Protein AF-A0A1M7R881-F1 (afdb_monomer_lite)

Sequence (349 aa):
MPSWSYLAAMADINTIDNPVWGLSTLGYGVLVEGLASIRQCLGIILTTSKGTDPLRPDFGCDIYEYIDIPEVTGVPNMKRAIVEAIAIWETRVKVKNVSHYMKSEYNPVFEITYSLVDEELIDRLILDLKVGVTSSTDDQEIILQAYYPPNPKGYPYQIAFIKSGAQVAPLPRPNGYASVQELFSWAQTNWGFYGRWNMLADRFVMYMKAAGVKPPTTLAISVLPITTFYAILPDLGPGEAYSVSFKVNGEDAAPVAPDDLVTPGALLAWVQDNWGAHASWGIEWIDGIGEPVFSDEFSEEFDTDATGVQYRLVGVSNVDGFEGELIIGKVIGPVFTDEMSGELTVKRQ

pLDDT: mean 76.04, std 17.16, range [27.41, 95.19]

Foldseek 3Di:
DDDPPPDPPADDPVPAPAPAKDDDPVDHRDIDHDPRSLLVQLLCQALDDACPPVVGNRGHFPLVVLLPPPCVPSVVVSVVRSQVSCVVRPVQKDWDDWDWDADPPRWIKIKTWIDGPVDPDIFIWIATPVPTIDGPQWPDWDKAKAWDDDDPPQFAKAKFWAWQNHTDPPHDDPRHHSDPVRVQVVCCVTVVVQADWDDDPTIIIGTGTPPPTDPPTHMYMDGQLKDKDKEWDDDDDVQKAKAKWKDKPNHTAPDGDDRPHRDPVSVQVVCCVRVVVFWDKDKDWDDDDDDPPDDPDPDDDPPPPPDPGIMMIMTMGRDHPIDMDMYMDMDRHDDPPPVPDPDDDDDDD

Radius of gyration: 33.64 Å; chains: 1; bounding box: 92×54×83 Å

Secondary structure (DSSP, 8-state):
------------GGG---SSEEE-SSSTT-EEEHHHHHHHHHHHHHHSPTT-STT-TT-S--GGGGTTS-HHHHHHHHHHHHHHHHHHH-TTEEEEEEEEEEETTTEEEEEEEEEESSS--EEEEEEETTTEEEETTSS-EEEEEEEPPP-TT-PPEEEEEEETTEEPSSPPPTT-BSSHHHHHHHHHHHHGGGSEEEE-SSEEEEEEE-TT--S--EEEEEE---EEEEEEPPPPPTTEEEEEEEEETTEEPSSPPPTT--SHHHHHHHHHHHHTTT-EEEEEEE---------S---S---------EEEEEEEE--TT--EEEEEEEEE------TTT--------

Structure (mmCIF, N/CA/C/O backbone):
data_AF-A0A1M7R881-F1
#
_entry.id   AF-A0A1M7R881-F1
#
loop_
_atom_site.group_PDB
_atom_site.id
_atom_site.type_symbol
_atom_site.label_atom_id
_atom_site.label_alt_id
_atom_site.label_comp_id
_atom_site.label_asym_id
_atom_site.label_entity_id
_atom_site.label_seq_id
_atom_site.pdbx_PDB_ins_code
_atom_site.Cartn_x
_atom_site.Cartn_y
_atom_site.Cartn_z
_atom_site.occupancy
_atom_site.B_iso_or_equiv
_atom_site.auth_seq_id
_atom_site.auth_comp_id
_atom_site.auth_asym_id
_atom_site.auth_atom_id
_atom_site.pdbx_PDB_model_num
ATOM 1 N N . MET A 1 1 ? 4.669 -29.333 -9.360 1.00 30.42 1 MET A N 1
ATOM 2 C CA . MET A 1 1 ? 4.497 -29.179 -7.898 1.00 30.42 1 MET A CA 1
ATOM 3 C C . MET A 1 1 ? 4.718 -27.707 -7.584 1.00 30.42 1 MET A C 1
ATOM 5 O O . MET A 1 1 ? 5.711 -27.189 -8.077 1.00 30.42 1 MET A O 1
ATOM 9 N N . PRO A 1 2 ? 3.811 -27.001 -6.893 1.00 30.59 2 PRO A N 1
ATOM 10 C CA . PRO A 1 2 ? 4.028 -25.590 -6.593 1.00 30.59 2 PRO A CA 1
ATOM 11 C C . PRO A 1 2 ? 5.114 -25.459 -5.517 1.00 30.59 2 PRO A C 1
ATOM 13 O O . PRO A 1 2 ? 5.044 -26.129 -4.487 1.00 30.59 2 PRO A O 1
ATOM 16 N N . SER A 1 3 ? 6.128 -24.636 -5.786 1.00 28.20 3 SER A N 1
ATOM 17 C CA . SER A 1 3 ? 7.254 -24.361 -4.893 1.00 28.20 3 SER A CA 1
ATOM 18 C C . SER A 1 3 ? 6.797 -23.608 -3.640 1.00 28.20 3 SER A C 1
ATOM 20 O O . SER A 1 3 ? 6.075 -22.616 -3.720 1.00 28.20 3 SER A O 1
ATOM 22 N N . TRP A 1 4 ? 7.244 -24.055 -2.467 1.00 35.53 4 TRP A N 1
ATOM 23 C CA . TRP A 1 4 ? 6.930 -23.476 -1.152 1.00 35.53 4 TRP A CA 1
ATOM 24 C C . TRP A 1 4 ? 7.663 -22.157 -0.831 1.00 35.53 4 TRP A C 1
ATOM 26 O O . TRP A 1 4 ? 7.962 -21.874 0.323 1.00 35.53 4 TRP A O 1
ATOM 36 N N . SER A 1 5 ? 7.948 -21.309 -1.817 1.00 37.38 5 SER A N 1
ATOM 37 C CA . SER A 1 5 ? 8.705 -20.061 -1.612 1.00 37.38 5 SER A CA 1
ATOM 38 C C . SER A 1 5 ? 7.881 -18.884 -1.056 1.00 37.38 5 SER A C 1
ATOM 40 O O . SER A 1 5 ? 8.417 -17.796 -0.886 1.00 37.38 5 SER A O 1
ATOM 42 N N . TYR A 1 6 ? 6.606 -19.090 -0.709 1.00 36.09 6 TYR A N 1
ATOM 43 C CA . TYR A 1 6 ? 5.773 -18.111 0.002 1.00 36.09 6 TYR A CA 1
ATOM 44 C C . TYR A 1 6 ? 5.713 -18.420 1.503 1.00 36.09 6 TYR A C 1
ATOM 46 O O . TYR A 1 6 ? 4.652 -18.718 2.048 1.00 36.09 6 TYR A O 1
ATOM 54 N N . LEU A 1 7 ? 6.848 -18.345 2.194 1.00 36.31 7 LEU A N 1
ATOM 55 C CA . LEU A 1 7 ? 6.802 -18.078 3.627 1.00 36.31 7 LEU A CA 1
ATOM 56 C C . LEU A 1 7 ? 6.831 -16.563 3.776 1.00 36.31 7 LEU A C 1
ATOM 58 O O . LEU A 1 7 ? 7.858 -15.929 3.544 1.00 36.31 7 LEU A O 1
ATOM 62 N N . ALA A 1 8 ? 5.680 -15.982 4.126 1.00 43.38 8 ALA A N 1
ATOM 63 C CA . ALA A 1 8 ? 5.659 -14.682 4.781 1.00 43.38 8 ALA A CA 1
ATOM 64 C C . ALA A 1 8 ? 6.756 -14.711 5.851 1.00 43.38 8 ALA A C 1
ATOM 66 O O . ALA A 1 8 ? 6.789 -15.662 6.636 1.00 43.38 8 ALA A O 1
ATOM 67 N N . ALA A 1 9 ? 7.693 -13.760 5.803 1.00 46.00 9 ALA A N 1
ATOM 68 C CA . ALA A 1 9 ? 8.802 -13.697 6.743 1.00 46.00 9 ALA A CA 1
ATOM 69 C C . ALA A 1 9 ? 8.239 -13.862 8.160 1.00 46.00 9 ALA A C 1
ATOM 71 O O . ALA A 1 9 ? 7.460 -13.027 8.619 1.00 46.00 9 ALA A O 1
ATOM 72 N N . MET A 1 10 ? 8.541 -14.997 8.797 1.00 55.09 10 MET A N 1
ATOM 73 C CA . MET A 1 10 ? 8.109 -15.234 10.165 1.00 55.09 10 MET A CA 1
ATOM 74 C C . MET A 1 10 ? 8.781 -14.187 11.044 1.00 55.09 10 MET A C 1
ATOM 76 O O . MET A 1 10 ? 9.975 -13.937 10.900 1.00 55.09 10 MET A O 1
ATOM 80 N N . ALA A 1 11 ? 7.999 -13.601 11.941 1.00 60.72 11 ALA A N 1
ATOM 81 C CA . ALA A 1 11 ? 8.443 -12.765 13.040 1.00 60.72 11 ALA A CA 1
ATOM 82 C C . ALA A 1 11 ? 9.768 -13.257 13.651 1.00 60.72 11 ALA A C 1
ATOM 84 O O . ALA A 1 11 ? 9.792 -14.307 14.295 1.00 60.72 11 ALA A O 1
ATOM 85 N N . ASP A 1 12 ? 10.849 -12.497 13.460 1.00 66.69 12 ASP A N 1
ATOM 86 C CA . ASP A 1 12 ? 12.162 -12.770 14.053 1.00 66.69 12 ASP A CA 1
ATOM 87 C C . ASP A 1 12 ? 12.473 -11.720 15.124 1.00 66.69 12 ASP A C 1
ATOM 89 O O . ASP A 1 12 ? 12.169 -10.537 14.963 1.00 66.69 12 ASP A O 1
ATOM 93 N N . ILE A 1 13 ? 13.119 -12.127 16.214 1.00 71.62 13 ILE A N 1
ATOM 94 C CA . ILE A 1 13 ? 13.478 -11.227 17.315 1.00 71.62 13 ILE A CA 1
ATOM 95 C C . ILE A 1 13 ? 14.425 -10.105 16.873 1.00 71.62 13 ILE A C 1
ATOM 97 O O . ILE A 1 13 ? 14.407 -9.025 17.453 1.00 71.62 13 ILE A O 1
ATOM 101 N N . ASN A 1 14 ? 15.202 -10.334 15.811 1.00 75.62 14 ASN A N 1
ATOM 102 C CA . ASN A 1 14 ? 16.086 -9.327 15.220 1.00 75.62 14 ASN A CA 1
ATOM 103 C C . ASN A 1 14 ? 15.336 -8.252 14.412 1.00 75.62 14 ASN A C 1
ATOM 105 O O . ASN A 1 14 ? 15.954 -7.279 13.994 1.00 75.62 14 ASN A O 1
ATOM 109 N N . THR A 1 15 ? 14.035 -8.443 14.167 1.00 66.69 15 THR A N 1
ATOM 110 C CA . THR A 1 15 ? 13.177 -7.537 13.379 1.00 66.69 15 THR A CA 1
ATOM 111 C C . THR A 1 15 ? 12.232 -6.696 14.237 1.00 66.69 15 THR A C 1
ATOM 113 O O . THR A 1 15 ? 11.422 -5.960 13.686 1.00 66.69 15 THR A O 1
ATOM 116 N N . ILE A 1 16 ? 12.320 -6.813 15.569 1.00 74.12 16 ILE A N 1
ATOM 117 C CA . ILE A 1 16 ? 11.470 -6.073 16.506 1.00 74.12 16 ILE A CA 1
ATOM 118 C C . ILE A 1 16 ? 12.087 -4.705 16.794 1.00 74.12 16 ILE A C 1
ATOM 120 O O . ILE A 1 16 ? 13.100 -4.616 17.491 1.00 74.12 16 ILE A O 1
ATOM 124 N N . ASP A 1 17 ? 11.438 -3.642 16.320 1.00 72.12 17 ASP A N 1
ATOM 125 C CA . ASP A 1 17 ? 11.954 -2.270 16.428 1.00 72.12 17 ASP A CA 1
ATOM 126 C C . ASP A 1 17 ? 11.343 -1.484 17.605 1.00 72.12 17 ASP A C 1
ATOM 128 O O . ASP A 1 17 ? 11.857 -0.431 17.998 1.00 72.12 17 ASP A O 1
ATOM 132 N N . ASN A 1 18 ? 10.249 -1.976 18.201 1.00 68.12 18 ASN A N 1
ATOM 133 C CA . ASN A 1 18 ? 9.521 -1.290 19.272 1.00 68.12 18 ASN A CA 1
ATOM 134 C C . ASN A 1 18 ? 9.454 -2.127 20.564 1.00 68.12 18 ASN A C 1
ATOM 136 O O . ASN A 1 18 ? 9.102 -3.302 20.496 1.00 68.12 18 ASN A O 1
ATOM 140 N N . PRO A 1 19 ? 9.689 -1.551 21.764 1.00 73.12 19 PRO A N 1
ATOM 141 C CA . PRO A 1 19 ? 9.536 -2.274 23.034 1.00 73.12 19 PRO A CA 1
ATOM 142 C C . PRO A 1 19 ? 8.095 -2.730 23.313 1.00 73.12 19 PRO A C 1
ATOM 144 O O . PRO A 1 19 ? 7.879 -3.664 24.085 1.00 73.12 19 PRO A O 1
ATOM 147 N N . VAL A 1 20 ? 7.103 -2.082 22.698 1.00 74.25 20 VAL A N 1
ATOM 148 C CA . VAL A 1 20 ? 5.695 -2.470 22.755 1.00 74.25 20 VAL A CA 1
ATOM 149 C C . VAL A 1 20 ? 5.375 -3.299 21.518 1.00 74.25 20 VAL A C 1
ATOM 151 O O . VAL A 1 20 ? 5.152 -2.757 20.441 1.00 74.25 20 VAL A O 1
ATOM 154 N N . TRP A 1 21 ? 5.322 -4.617 21.668 1.00 81.06 21 TRP A N 1
ATOM 155 C CA . TRP A 1 21 ? 5.033 -5.541 20.571 1.00 81.06 21 TRP A CA 1
ATOM 156 C C . TRP A 1 21 ? 4.171 -6.717 21.041 1.00 81.06 21 TRP A C 1
ATOM 158 O O . TRP A 1 21 ? 3.997 -6.944 22.240 1.00 81.06 21 TRP A O 1
ATOM 168 N N . GLY A 1 22 ? 3.566 -7.429 20.094 1.00 78.25 22 GLY A N 1
ATOM 169 C CA . GLY A 1 22 ? 2.757 -8.618 20.349 1.00 78.25 22 GLY A CA 1
ATOM 170 C C . GLY A 1 22 ? 2.516 -9.436 19.082 1.00 78.25 22 GLY A C 1
ATOM 171 O O . GLY A 1 22 ? 2.776 -8.981 17.969 1.00 78.25 22 GLY A O 1
ATOM 172 N N . LEU A 1 23 ? 2.014 -10.659 19.249 1.00 82.12 23 LEU A N 1
ATOM 173 C CA . LEU A 1 23 ? 1.619 -11.513 18.126 1.00 82.12 23 LEU A CA 1
ATOM 174 C C . LEU A 1 23 ? 0.342 -10.980 17.485 1.00 82.12 23 LEU A C 1
ATOM 176 O O . LEU A 1 23 ? -0.601 -10.653 18.199 1.00 82.12 23 LEU A O 1
ATOM 180 N N . SER A 1 24 ? 0.293 -10.931 16.157 1.00 78.56 24 SER A N 1
ATOM 181 C CA . SER A 1 24 ? -0.890 -10.486 15.427 1.00 78.56 24 SER A CA 1
ATOM 182 C C . SER A 1 24 ? -2.042 -11.479 15.526 1.00 78.56 24 SER A C 1
ATOM 184 O O . SER A 1 24 ? -1.845 -12.688 15.411 1.00 78.56 24 SER A O 1
ATOM 186 N N . THR A 1 25 ? -3.268 -10.970 15.636 1.00 72.56 25 THR A N 1
ATOM 187 C CA . THR A 1 25 ? -4.489 -11.773 15.455 1.00 72.56 25 THR A CA 1
ATOM 188 C C . THR A 1 25 ? -4.843 -12.013 13.984 1.00 72.56 25 THR A C 1
ATOM 190 O O . THR A 1 25 ? -5.715 -12.832 13.702 1.00 72.56 25 THR A O 1
ATOM 193 N N . LEU A 1 26 ? -4.181 -11.331 13.038 1.00 68.62 26 LEU A N 1
ATOM 194 C CA . LEU A 1 26 ? -4.469 -11.434 11.601 1.00 68.62 26 LEU A CA 1
ATOM 195 C C . LEU A 1 26 ? -3.849 -12.671 10.938 1.00 68.62 26 LEU A C 1
ATOM 197 O O . LEU A 1 26 ? -4.307 -13.086 9.875 1.00 68.62 26 LEU A O 1
ATOM 201 N N . GLY A 1 27 ? -2.807 -13.258 11.531 1.00 59.97 27 GLY A N 1
ATOM 202 C CA . GLY A 1 27 ? -2.128 -14.408 10.947 1.00 59.97 27 GLY A CA 1
ATOM 203 C C . GLY A 1 27 ? -0.969 -14.931 11.786 1.00 59.97 27 GLY A C 1
ATOM 204 O O . GLY A 1 27 ? -0.370 -14.215 12.587 1.00 59.97 27 GLY A O 1
ATOM 205 N N . TYR A 1 28 ? -0.649 -16.207 11.583 1.00 63.47 28 TYR A N 1
ATOM 206 C CA . TYR A 1 28 ? 0.457 -16.877 12.260 1.00 63.47 28 TYR A CA 1
ATOM 207 C C . TYR A 1 28 ? 1.805 -16.285 11.837 1.00 63.47 28 TYR A C 1
ATOM 209 O O . TYR A 1 28 ? 2.051 -16.076 10.652 1.00 63.47 28 TYR A O 1
ATOM 217 N N . GLY A 1 29 ? 2.686 -16.046 12.811 1.00 66.94 29 GLY A N 1
ATOM 218 C CA . GLY A 1 29 ? 4.040 -15.546 12.560 1.00 66.94 29 GLY A CA 1
ATOM 219 C C . GLY A 1 29 ? 4.117 -14.067 12.176 1.00 66.94 29 GLY A C 1
ATOM 220 O O . GLY A 1 29 ? 5.177 -13.629 11.750 1.00 66.94 29 GLY A O 1
ATOM 221 N N . VAL A 1 30 ? 3.033 -13.299 12.326 1.00 67.19 30 VAL A N 1
ATOM 222 C CA . VAL A 1 30 ? 3.018 -11.848 12.090 1.00 67.19 30 VAL A CA 1
ATOM 223 C C . VAL A 1 30 ? 3.110 -11.115 13.429 1.00 67.19 30 VAL A C 1
ATOM 225 O O . VAL A 1 30 ? 2.420 -11.478 14.384 1.00 67.19 30 VAL A O 1
ATOM 228 N N . LEU A 1 31 ? 3.942 -10.076 13.502 1.00 73.88 31 LEU A N 1
ATOM 229 C CA . LEU A 1 31 ? 4.049 -9.193 14.666 1.00 73.88 31 LEU A CA 1
ATOM 230 C C . LEU A 1 31 ? 3.223 -7.927 14.481 1.00 73.88 31 LEU A C 1
ATOM 232 O O . LEU A 1 31 ? 2.999 -7.452 13.367 1.00 73.88 31 LEU A O 1
ATOM 236 N N . VAL A 1 32 ? 2.786 -7.374 15.604 1.00 72.75 32 VAL A N 1
ATOM 237 C CA . VAL A 1 32 ? 2.176 -6.052 15.682 1.00 72.75 32 VAL A CA 1
ATOM 238 C C . VAL A 1 32 ? 2.944 -5.245 16.715 1.00 72.75 32 VAL A C 1
ATOM 240 O O . VAL A 1 32 ? 3.206 -5.724 17.817 1.00 72.75 32 VAL A O 1
ATOM 243 N N . GLU A 1 33 ? 3.276 -4.007 16.368 1.00 73.81 33 GLU A N 1
ATOM 244 C CA . GLU A 1 33 ? 4.143 -3.147 17.168 1.00 73.81 33 GLU A CA 1
ATOM 245 C C . GLU A 1 33 ? 3.494 -1.801 17.509 1.00 73.81 33 GLU A C 1
ATOM 247 O O . GLU A 1 33 ? 2.536 -1.348 16.870 1.00 73.81 33 GLU A O 1
ATOM 252 N N . GLY A 1 34 ? 4.016 -1.169 18.558 1.00 79.31 34 GLY A N 1
ATOM 253 C CA . GLY A 1 34 ? 3.627 0.142 19.056 1.00 79.31 34 GLY A CA 1
ATOM 254 C C . GLY A 1 34 ? 2.127 0.266 19.315 1.00 79.31 34 GLY A C 1
ATOM 255 O O . GLY A 1 34 ? 1.493 -0.576 19.957 1.00 79.31 34 GLY A O 1
ATOM 256 N N . LEU A 1 35 ? 1.543 1.337 18.774 1.00 76.44 35 LEU A N 1
ATOM 257 C CA . LEU A 1 35 ? 0.127 1.669 18.926 1.00 76.44 35 LEU A CA 1
ATOM 258 C C . LEU A 1 35 ? -0.806 0.580 18.380 1.00 76.44 35 LEU A C 1
ATOM 260 O O . LEU A 1 35 ? -1.881 0.355 18.932 1.00 76.44 35 LEU A O 1
ATOM 264 N N . ALA A 1 36 ? -0.405 -0.121 17.317 1.00 75.75 36 ALA A N 1
ATOM 265 C CA . ALA A 1 36 ? -1.216 -1.190 16.748 1.00 75.75 36 ALA A CA 1
ATOM 266 C C . ALA A 1 36 ? -1.322 -2.391 17.706 1.00 75.75 36 ALA A C 1
ATOM 268 O O . ALA A 1 36 ? -2.386 -3.004 17.793 1.00 75.75 36 ALA A O 1
ATOM 269 N N . SER A 1 37 ? -0.267 -2.675 18.482 1.00 79.25 37 SER A N 1
ATOM 270 C CA . SER A 1 37 ? -0.276 -3.742 19.493 1.00 79.25 37 SER A CA 1
ATOM 271 C C . SER A 1 37 ? -1.244 -3.400 20.626 1.00 79.25 37 SER A C 1
ATOM 273 O O . SER A 1 37 ? -2.092 -4.210 20.995 1.00 79.25 37 SER A O 1
ATOM 275 N N . ILE A 1 38 ? -1.216 -2.146 21.093 1.00 85.31 38 ILE A N 1
ATOM 276 C CA . ILE A 1 38 ? -2.154 -1.636 22.106 1.00 85.31 38 ILE A CA 1
ATOM 277 C C . ILE A 1 38 ? -3.601 -1.714 21.606 1.00 85.31 38 ILE A C 1
ATOM 279 O O . ILE A 1 38 ? -4.473 -2.200 22.323 1.00 85.31 38 ILE A O 1
ATOM 283 N N . ARG A 1 39 ? -3.872 -1.291 20.364 1.00 84.88 39 ARG A N 1
ATOM 284 C CA . ARG A 1 39 ? -5.209 -1.414 19.755 1.00 84.88 39 ARG A CA 1
ATOM 285 C C . ARG A 1 39 ? -5.685 -2.860 19.727 1.00 84.88 39 ARG A C 1
ATOM 287 O O . ARG A 1 39 ? -6.846 -3.118 20.031 1.00 84.88 39 ARG A O 1
ATOM 294 N N . GLN A 1 40 ? -4.799 -3.793 19.387 1.00 86.75 40 GLN A N 1
ATOM 295 C CA . GLN A 1 40 ? -5.133 -5.210 19.389 1.00 86.75 40 GLN A CA 1
ATOM 296 C C . GLN A 1 40 ? -5.458 -5.706 20.804 1.00 86.75 40 GLN A C 1
ATOM 298 O O . GLN A 1 40 ? -6.462 -6.392 20.986 1.00 86.75 40 GLN A O 1
ATOM 303 N N . CYS A 1 41 ? -4.671 -5.319 21.813 1.00 90.12 41 CYS A N 1
ATOM 304 C CA . CYS A 1 41 ? -4.954 -5.631 23.216 1.00 90.12 41 CYS A CA 1
ATOM 305 C C . CYS A 1 41 ? -6.321 -5.086 23.658 1.00 90.12 41 CYS A C 1
ATOM 307 O O . CYS A 1 41 ? -7.130 -5.843 24.194 1.00 90.12 41 CYS A O 1
ATOM 309 N N . LEU A 1 42 ? -6.619 -3.813 23.373 1.00 91.19 42 LEU A N 1
ATOM 310 C CA . LEU A 1 42 ? -7.924 -3.203 23.657 1.00 91.19 42 LEU A CA 1
ATOM 311 C C . LEU A 1 42 ? -9.061 -3.944 22.943 1.00 91.19 42 LEU A C 1
ATOM 313 O O . LEU A 1 42 ? -10.101 -4.205 23.546 1.00 91.19 42 LEU A O 1
ATOM 317 N N . GLY A 1 43 ? -8.845 -4.330 21.684 1.00 90.31 43 GLY A N 1
ATOM 318 C CA . GLY A 1 43 ? -9.768 -5.158 20.914 1.00 90.31 43 GLY A CA 1
ATOM 319 C C . GLY A 1 43 ? -10.100 -6.467 21.620 1.00 90.31 43 GLY A C 1
ATOM 320 O O . GLY A 1 43 ? -11.273 -6.780 21.816 1.00 90.31 43 GLY A O 1
ATOM 321 N N . ILE A 1 44 ? -9.077 -7.197 22.064 1.00 91.25 44 ILE A N 1
ATOM 322 C CA . ILE A 1 44 ? -9.237 -8.464 22.786 1.00 91.25 44 ILE A CA 1
ATOM 323 C C . ILE A 1 44 ? -9.996 -8.246 24.102 1.00 91.25 44 ILE A C 1
ATOM 325 O O . ILE A 1 44 ? -10.955 -8.966 24.370 1.00 91.25 44 ILE A O 1
ATOM 329 N N . ILE A 1 45 ? -9.625 -7.242 24.901 1.00 93.50 45 ILE A N 1
ATOM 330 C CA . ILE A 1 45 ? -10.271 -6.958 26.195 1.00 93.50 45 ILE A CA 1
ATOM 331 C C . ILE A 1 45 ? -11.765 -6.661 26.016 1.00 93.50 45 ILE A C 1
ATOM 333 O O . ILE A 1 45 ? -12.593 -7.211 26.738 1.00 93.50 45 ILE A O 1
ATOM 337 N N . LEU A 1 46 ? -12.114 -5.797 25.059 1.00 92.56 46 LEU A N 1
ATOM 338 C CA . LEU A 1 46 ? -13.492 -5.338 24.863 1.00 92.56 46 LEU A CA 1
ATOM 339 C C . LEU A 1 46 ? -14.390 -6.380 24.187 1.00 92.56 46 LEU A C 1
ATOM 341 O O . LEU A 1 46 ? -15.604 -6.334 24.363 1.00 92.56 46 LEU A O 1
ATOM 345 N N . THR A 1 47 ? -13.814 -7.304 23.415 1.00 90.62 47 THR A N 1
ATOM 346 C CA . THR A 1 47 ? -14.571 -8.373 22.738 1.00 90.62 47 THR A CA 1
ATOM 347 C C . THR A 1 47 ? -14.668 -9.657 23.559 1.00 90.62 47 THR A C 1
ATOM 349 O O . THR A 1 47 ? -15.569 -10.458 23.318 1.00 90.62 47 THR A O 1
ATOM 352 N N . THR A 1 48 ? -13.800 -9.841 24.557 1.00 91.50 48 THR A N 1
ATOM 353 C CA . THR A 1 48 ? -13.841 -10.997 25.460 1.00 91.50 48 THR A CA 1
ATOM 354 C C . THR A 1 48 ? -14.849 -10.755 26.579 1.00 91.50 48 THR A C 1
ATOM 356 O O . THR A 1 48 ? -14.748 -9.772 27.310 1.00 91.50 48 THR A O 1
ATOM 359 N N . SER A 1 49 ? -15.814 -11.661 26.738 1.00 91.25 49 SER A N 1
ATOM 360 C CA . SER A 1 49 ? -16.747 -11.623 27.874 1.00 91.25 49 SER A CA 1
ATOM 361 C C . SER A 1 49 ? -16.081 -12.197 29.123 1.00 91.25 49 SER A C 1
ATOM 363 O O . SER A 1 49 ? -15.380 -13.212 29.027 1.00 91.25 49 SER A O 1
ATOM 365 N N . LYS A 1 50 ? -16.317 -11.601 30.298 1.00 91.44 50 LYS A N 1
ATOM 366 C CA . LYS A 1 50 ? -15.801 -12.174 31.549 1.00 91.44 50 LYS A CA 1
ATOM 367 C C . LYS A 1 50 ? -16.368 -13.574 31.778 1.00 91.44 50 LYS A C 1
ATOM 369 O O . LYS A 1 50 ? -17.478 -13.901 31.364 1.00 91.44 50 LYS A O 1
ATOM 374 N N . GLY A 1 51 ? -15.554 -14.430 32.380 1.00 89.38 51 GLY A N 1
ATOM 375 C CA . GLY A 1 51 ? -15.844 -15.843 32.614 1.00 89.38 51 GLY A CA 1
ATOM 376 C C . GLY A 1 51 ? -15.561 -16.772 31.430 1.00 89.38 51 GLY A C 1
ATOM 377 O O . GLY A 1 51 ? -15.601 -17.986 31.613 1.00 89.38 51 GLY A O 1
ATOM 378 N N . THR A 1 52 ? -15.250 -16.249 30.236 1.00 90.56 52 THR A N 1
ATOM 379 C CA . THR A 1 52 ? -14.958 -17.094 29.061 1.00 90.56 52 THR A CA 1
ATOM 380 C C . THR A 1 52 ? -13.534 -17.639 29.017 1.00 90.56 52 THR A C 1
ATOM 382 O O . THR A 1 52 ? -13.322 -18.687 28.413 1.00 90.56 52 THR A O 1
ATOM 385 N N . ASP A 1 53 ? -12.571 -16.976 29.665 1.00 91.25 53 ASP A N 1
ATOM 386 C CA . ASP A 1 53 ? -11.207 -17.484 29.836 1.00 91.25 53 ASP A CA 1
ATOM 387 C C . ASP A 1 53 ? -11.150 -18.338 31.118 1.00 91.25 53 ASP A C 1
ATOM 389 O O . ASP A 1 53 ? -11.195 -17.782 32.220 1.00 91.25 53 ASP A O 1
ATOM 393 N N . PRO A 1 54 ? -11.033 -19.681 31.022 1.00 91.38 54 PRO A N 1
ATOM 394 C CA . PRO A 1 54 ? -11.067 -20.558 32.193 1.00 91.38 54 PRO A CA 1
ATOM 395 C C . PRO A 1 54 ? -9.919 -20.311 33.175 1.00 91.38 54 PRO A C 1
ATOM 397 O O . PRO A 1 54 ? -10.044 -20.618 34.359 1.00 91.38 54 PRO A O 1
ATOM 400 N N . LEU A 1 55 ? -8.789 -19.789 32.687 1.00 94.44 55 LEU A N 1
ATOM 401 C CA . LEU A 1 55 ? -7.609 -19.520 33.507 1.00 94.44 55 LEU A CA 1
ATOM 402 C C . LEU A 1 55 ? -7.639 -18.111 34.108 1.00 94.44 55 LEU A C 1
ATOM 404 O O . LEU A 1 55 ? -6.924 -17.846 35.075 1.00 94.44 55 LEU A O 1
ATOM 408 N N . ARG A 1 56 ? -8.451 -17.208 33.547 1.00 92.06 56 ARG A N 1
ATOM 409 C CA . ARG A 1 56 ? -8.608 -15.819 33.996 1.00 92.06 56 ARG A CA 1
ATOM 410 C C . ARG A 1 56 ? -10.086 -15.414 33.933 1.00 92.06 56 ARG A C 1
ATOM 412 O O . ARG A 1 56 ? -10.466 -14.641 33.057 1.00 92.06 56 ARG A O 1
ATOM 419 N N . PRO A 1 57 ? -10.929 -15.889 34.864 1.00 92.25 57 PRO A N 1
ATOM 420 C CA . PRO A 1 57 ? -12.369 -15.636 34.809 1.00 92.25 57 PRO A CA 1
ATOM 421 C C . PRO A 1 57 ? -12.731 -14.145 34.894 1.00 92.25 57 PRO A C 1
ATOM 423 O O . PRO A 1 57 ? -13.725 -13.732 34.310 1.00 92.25 57 PRO A O 1
ATOM 426 N N . ASP A 1 58 ? -11.918 -13.313 35.547 1.00 92.12 58 ASP A N 1
ATOM 427 C CA . ASP A 1 58 ? -12.173 -11.868 35.644 1.00 92.12 58 ASP A CA 1
ATOM 428 C C . ASP A 1 58 ? -11.772 -11.082 34.377 1.00 92.12 58 ASP A C 1
ATOM 430 O O . ASP A 1 58 ? -12.028 -9.876 34.280 1.00 92.12 58 ASP A O 1
ATOM 434 N N . PHE A 1 59 ? -11.107 -11.731 33.411 1.00 93.31 59 PHE A N 1
ATOM 435 C CA . PHE A 1 59 ? -10.605 -11.085 32.199 1.00 93.31 59 PHE A CA 1
ATOM 436 C C . PHE A 1 59 ? -11.720 -10.790 31.197 1.00 93.31 59 PHE A C 1
ATOM 438 O O . PHE A 1 59 ? -12.494 -11.675 30.843 1.00 93.31 59 PHE A O 1
ATOM 445 N N . GLY A 1 60 ? -11.748 -9.552 30.694 1.00 91.88 60 GLY A N 1
ATOM 446 C CA . GLY A 1 60 ? -12.681 -9.110 29.660 1.00 91.88 60 GLY A CA 1
ATOM 447 C C . GLY A 1 60 ? -13.551 -7.923 30.072 1.00 91.88 60 GLY A C 1
ATOM 448 O O . GLY A 1 60 ? -13.250 -7.195 31.026 1.00 91.88 60 GLY A O 1
ATOM 449 N N . CYS A 1 61 ? -14.642 -7.734 29.333 1.00 93.44 61 CYS A N 1
ATOM 450 C CA . CYS A 1 61 ? -15.605 -6.654 29.506 1.00 93.44 61 CYS A CA 1
ATOM 451 C C . CYS A 1 61 ? -17.037 -7.200 29.622 1.00 93.44 61 CYS A C 1
ATOM 453 O O . CYS A 1 61 ? -17.467 -8.020 28.814 1.00 93.44 61 CYS A O 1
ATOM 455 N N . ASP A 1 62 ? -17.804 -6.681 30.584 1.00 91.12 62 ASP A N 1
ATOM 456 C CA . ASP A 1 62 ? -19.199 -7.091 30.846 1.00 91.12 62 ASP A CA 1
ATOM 457 C C . ASP A 1 62 ? -20.214 -6.294 30.022 1.00 91.12 62 ASP A C 1
ATOM 459 O O . ASP A 1 62 ? -21.383 -6.181 30.380 1.00 91.12 62 ASP A O 1
ATOM 463 N N . ILE A 1 63 ? -19.780 -5.686 28.916 1.00 91.19 63 ILE A N 1
ATOM 464 C CA . ILE A 1 63 ? -20.640 -4.823 28.099 1.00 91.19 63 ILE A CA 1
ATOM 465 C C . ILE A 1 63 ? -21.907 -5.546 27.615 1.00 91.19 63 ILE A C 1
ATOM 467 O O . ILE A 1 63 ? -22.976 -4.938 27.542 1.00 91.19 63 ILE A O 1
ATOM 471 N N . TYR A 1 64 ? -21.798 -6.850 27.350 1.00 87.50 64 TYR A N 1
ATOM 472 C CA . TYR A 1 64 ? -22.886 -7.688 26.854 1.00 87.50 64 TYR A CA 1
ATOM 473 C C . TYR A 1 64 ? -24.021 -7.886 27.867 1.00 87.50 64 TYR A C 1
ATOM 475 O O . TYR A 1 64 ? -25.157 -8.093 27.450 1.00 87.50 64 TYR A O 1
ATOM 483 N N . GLU A 1 65 ? -23.770 -7.753 29.175 1.00 90.19 65 GLU A N 1
ATOM 484 C CA . GLU A 1 65 ? -24.814 -7.898 30.205 1.00 90.19 65 GLU A CA 1
ATOM 485 C C . GLU A 1 65 ? -25.888 -6.804 30.121 1.00 90.19 65 GLU A C 1
ATOM 487 O O . GLU A 1 65 ? -26.999 -6.967 30.627 1.00 90.19 65 GLU A O 1
ATOM 492 N N . TYR A 1 66 ? -25.569 -5.680 29.473 1.00 90.69 66 TYR A N 1
ATOM 493 C CA . TYR A 1 66 ? -26.428 -4.501 29.431 1.00 90.69 66 TYR A CA 1
ATOM 494 C C . TYR A 1 66 ? -27.200 -4.348 28.112 1.00 90.69 66 TYR A C 1
ATOM 496 O O . TYR A 1 66 ? -27.923 -3.364 27.965 1.00 90.69 66 TYR A O 1
ATOM 504 N N . ILE A 1 67 ? -27.063 -5.275 27.152 1.00 87.12 67 ILE A N 1
ATOM 505 C CA . ILE A 1 67 ? -27.631 -5.129 25.796 1.00 87.12 67 ILE A CA 1
ATOM 506 C C . ILE A 1 67 ? -29.165 -5.116 25.771 1.00 87.12 67 ILE A C 1
ATOM 508 O O . ILE A 1 67 ? -29.755 -4.345 25.019 1.00 87.12 67 ILE A O 1
ATOM 512 N N . ASP A 1 68 ? -29.796 -5.896 26.649 1.00 87.25 68 ASP A N 1
ATOM 513 C CA . ASP A 1 68 ? -31.258 -6.008 26.757 1.00 87.25 68 ASP A CA 1
ATOM 514 C C . ASP A 1 68 ? -31.862 -5.015 27.768 1.00 87.25 68 ASP A C 1
ATOM 516 O O . ASP A 1 68 ? -33.050 -5.067 28.097 1.00 87.25 68 ASP A O 1
ATOM 520 N N . ILE A 1 69 ? -31.046 -4.096 28.290 1.00 90.12 69 ILE A N 1
ATOM 521 C CA . ILE A 1 69 ? -31.469 -3.079 29.252 1.00 90.12 69 ILE A CA 1
ATOM 522 C C . ILE A 1 69 ? -31.899 -1.812 28.492 1.00 90.12 69 ILE A C 1
ATOM 524 O O . ILE A 1 69 ? -31.260 -1.449 27.502 1.00 90.12 69 ILE A O 1
ATOM 528 N N . PRO A 1 70 ? -32.951 -1.091 28.939 1.00 89.00 70 PRO A N 1
ATOM 529 C CA . PRO A 1 70 ? -33.387 0.145 28.289 1.00 89.00 70 PRO A CA 1
ATOM 530 C C . PRO A 1 70 ? -32.241 1.140 28.096 1.00 89.00 70 PRO A C 1
ATOM 532 O O . PRO A 1 70 ? -31.474 1.375 29.023 1.00 89.00 70 PRO A O 1
ATOM 535 N N . GLU A 1 71 ? -32.161 1.785 26.930 1.00 86.06 71 GLU A N 1
ATOM 536 C CA . GLU A 1 71 ? -31.034 2.646 26.521 1.00 86.06 71 GLU A CA 1
ATOM 537 C C . GLU A 1 71 ? -30.612 3.668 27.594 1.00 86.06 71 GLU A C 1
ATOM 539 O O . GLU A 1 71 ? -29.424 3.834 27.872 1.00 86.06 71 GLU A O 1
ATOM 544 N N . VAL A 1 72 ? -31.595 4.285 28.261 1.00 88.50 72 VAL A N 1
ATOM 545 C CA . VAL A 1 72 ? -31.403 5.299 29.313 1.00 88.50 72 VAL A CA 1
ATOM 546 C C . VAL A 1 72 ? -30.545 4.785 30.476 1.00 88.50 72 VAL A C 1
ATOM 548 O O . VAL A 1 72 ? -29.793 5.556 31.070 1.00 88.50 72 VAL A O 1
ATOM 551 N N . THR A 1 73 ? -30.640 3.497 30.806 1.00 91.81 73 THR A N 1
ATOM 552 C CA . THR A 1 73 ? -29.888 2.862 31.898 1.00 91.81 73 THR A CA 1
ATOM 553 C C . THR A 1 73 ? -28.789 1.929 31.389 1.00 91.81 73 THR A C 1
ATOM 555 O O . THR A 1 73 ? -27.736 1.837 32.018 1.00 91.81 73 THR A O 1
ATOM 558 N N . GLY A 1 74 ? -28.987 1.271 30.247 1.00 91.69 74 GLY A N 1
ATOM 559 C CA . GLY A 1 74 ? -28.038 0.344 29.636 1.00 91.69 74 GLY A CA 1
ATOM 560 C C . GLY A 1 74 ? -26.776 1.047 29.144 1.00 91.69 74 GLY A C 1
ATOM 561 O O . GLY A 1 74 ? -25.676 0.688 29.559 1.00 91.69 74 GLY A O 1
ATOM 562 N N . VAL A 1 75 ? -26.913 2.109 28.342 1.00 92.00 75 VAL A N 1
ATOM 563 C CA . VAL A 1 75 ? -25.763 2.802 27.731 1.00 92.00 75 VAL A CA 1
ATOM 564 C C . VAL A 1 75 ? -24.788 3.374 28.772 1.00 92.00 75 VAL A C 1
ATOM 566 O O . VAL A 1 75 ? -23.582 3.160 28.622 1.00 92.00 75 VAL A O 1
ATOM 569 N N . PRO A 1 76 ? -25.225 4.078 29.838 1.00 93.81 76 PRO A N 1
ATOM 570 C CA . PRO A 1 76 ? -24.300 4.549 30.870 1.00 93.81 76 PRO A CA 1
ATOM 571 C C . PRO A 1 76 ? -23.531 3.411 31.552 1.00 93.81 76 PRO A C 1
ATOM 573 O O . PRO A 1 76 ? -22.332 3.545 31.803 1.00 93.81 76 PRO A O 1
ATOM 576 N N . ASN A 1 77 ? -24.191 2.276 31.800 1.00 94.44 77 ASN A N 1
ATOM 577 C CA . ASN A 1 77 ? -23.553 1.103 32.394 1.00 94.44 77 ASN A CA 1
ATOM 578 C C . ASN A 1 77 ? -22.568 0.422 31.437 1.00 94.44 77 ASN A C 1
ATOM 580 O O . ASN A 1 77 ? -21.485 0.035 31.870 1.00 94.44 77 ASN A O 1
ATOM 584 N N . MET A 1 78 ? -22.879 0.358 30.140 1.00 94.31 78 MET A N 1
ATOM 585 C CA . MET A 1 78 ? -21.936 -0.108 29.117 1.00 94.31 78 MET A CA 1
ATOM 586 C C . MET A 1 78 ? -20.677 0.759 29.087 1.00 94.31 78 MET A C 1
ATOM 588 O O . MET A 1 78 ? -19.565 0.238 29.112 1.00 94.31 78 MET A O 1
ATOM 592 N N . LYS A 1 79 ? -20.826 2.091 29.103 1.00 94.50 79 LYS A N 1
ATOM 593 C CA . LYS A 1 79 ? -19.674 3.007 29.151 1.00 94.50 79 LYS A CA 1
ATOM 594 C C . LYS A 1 79 ? -18.827 2.792 30.399 1.00 94.50 79 LYS A C 1
ATOM 596 O O . LYS A 1 79 ? -17.603 2.784 30.300 1.00 94.50 79 LYS A O 1
ATOM 601 N N . ARG A 1 80 ? -19.465 2.589 31.555 1.00 94.62 80 ARG A N 1
ATOM 602 C CA . ARG A 1 80 ? -18.772 2.243 32.801 1.00 94.62 80 ARG A CA 1
ATOM 603 C C . ARG A 1 80 ? -17.977 0.943 32.644 1.00 94.62 80 ARG A C 1
ATOM 605 O O . ARG A 1 80 ? -16.788 0.943 32.942 1.00 94.62 80 ARG A O 1
ATOM 612 N N . ALA A 1 81 ? -18.594 -0.112 32.111 1.00 94.25 81 ALA A N 1
ATOM 613 C CA . ALA A 1 81 ? -17.941 -1.403 31.889 1.00 94.25 81 ALA A CA 1
ATOM 614 C C . ALA A 1 81 ? -16.734 -1.303 30.937 1.00 94.25 81 ALA A C 1
ATOM 616 O O . ALA A 1 81 ? -15.695 -1.905 31.205 1.00 94.25 81 ALA A O 1
ATOM 617 N N . ILE A 1 82 ? -16.836 -0.507 29.866 1.00 94.25 82 ILE A N 1
ATOM 618 C CA . ILE A 1 82 ? -15.721 -0.228 28.943 1.00 94.25 82 ILE A CA 1
ATOM 619 C C . ILE A 1 82 ? -14.563 0.445 29.689 1.00 94.25 82 ILE A C 1
ATOM 621 O O . ILE A 1 82 ? -13.420 -0.001 29.597 1.00 94.25 82 ILE A O 1
ATOM 625 N N . VAL A 1 83 ? -14.849 1.525 30.424 1.00 95.19 83 VAL A N 1
ATOM 626 C CA . VAL A 1 83 ? -13.819 2.302 31.130 1.00 95.19 83 VAL A CA 1
ATOM 627 C C . VAL A 1 83 ? -13.138 1.458 32.206 1.00 95.19 83 VAL A C 1
ATOM 629 O O . VAL A 1 83 ? -11.913 1.481 32.304 1.00 95.19 83 VAL A O 1
ATOM 632 N N . GLU A 1 84 ? -13.908 0.691 32.979 1.00 94.31 84 GLU A N 1
ATOM 633 C CA . GLU A 1 84 ? -13.379 -0.208 34.010 1.00 94.31 84 GLU A CA 1
ATOM 634 C C . GLU A 1 84 ? -12.512 -1.317 33.409 1.00 94.31 84 GLU A C 1
ATOM 636 O O . GLU A 1 84 ? -11.397 -1.535 33.880 1.00 94.31 84 GLU A O 1
ATOM 641 N N . ALA A 1 85 ? -12.974 -1.981 32.344 1.00 94.56 85 ALA A N 1
ATOM 642 C CA . ALA A 1 85 ? -12.217 -3.053 31.700 1.00 94.56 85 ALA A CA 1
ATOM 643 C C . ALA A 1 85 ? -10.868 -2.553 31.161 1.00 94.56 85 ALA A C 1
ATOM 645 O O . ALA A 1 85 ? -9.840 -3.190 31.396 1.00 94.56 85 ALA A O 1
ATOM 646 N N . ILE A 1 86 ? -10.851 -1.390 30.498 1.00 94.44 86 ILE A N 1
ATOM 647 C CA . ILE A 1 86 ? -9.612 -0.787 29.988 1.00 94.44 86 ILE A CA 1
ATOM 648 C C . ILE A 1 86 ? -8.686 -0.395 31.145 1.00 94.44 86 ILE A C 1
ATOM 650 O O . ILE A 1 86 ? -7.498 -0.699 31.098 1.00 94.44 86 ILE A O 1
ATOM 654 N N . ALA A 1 87 ? -9.215 0.230 32.200 1.00 93.75 87 ALA A N 1
ATOM 655 C CA . ALA A 1 87 ? -8.409 0.668 33.339 1.00 93.75 87 ALA A CA 1
ATOM 656 C C . ALA A 1 87 ? -7.765 -0.494 34.117 1.00 93.75 87 ALA A C 1
ATOM 658 O O . ALA A 1 87 ? -6.670 -0.329 34.654 1.00 93.75 87 ALA A O 1
ATOM 659 N N . ILE A 1 88 ? -8.432 -1.651 34.186 1.00 93.69 88 ILE A N 1
ATOM 660 C CA . ILE A 1 88 ? -7.922 -2.845 34.876 1.00 93.69 88 ILE A CA 1
ATOM 661 C C . ILE A 1 88 ? -6.873 -3.566 34.022 1.00 93.69 88 ILE A C 1
ATOM 663 O O . ILE A 1 88 ? -5.818 -3.937 34.536 1.00 93.69 88 ILE A O 1
ATOM 667 N N . TRP A 1 89 ? -7.165 -3.785 32.737 1.00 94.56 89 TRP A N 1
ATOM 668 C CA . TRP A 1 89 ? -6.399 -4.714 31.900 1.00 94.56 89 TRP A CA 1
ATOM 669 C C . TRP A 1 89 ? -5.358 -4.053 30.991 1.00 94.56 89 TRP A C 1
ATOM 671 O O . TRP A 1 89 ? -4.433 -4.735 30.555 1.00 94.56 89 TRP A O 1
ATOM 681 N N . GLU A 1 90 ? -5.464 -2.750 30.717 1.00 93.12 90 GLU A N 1
ATOM 682 C CA . GLU A 1 90 ? -4.530 -2.017 29.855 1.00 93.12 90 GLU A CA 1
ATOM 683 C C . GLU A 1 90 ? -4.030 -0.739 30.547 1.00 93.12 90 GLU A C 1
ATOM 685 O O . GLU A 1 90 ? -4.459 0.381 30.268 1.00 93.12 90 GLU A O 1
ATOM 690 N N . THR A 1 91 ? -3.084 -0.911 31.474 1.00 91.06 91 THR A N 1
ATOM 691 C CA . THR A 1 91 ? -2.539 0.176 32.309 1.00 91.06 91 THR A CA 1
ATOM 692 C C . THR A 1 91 ? -1.713 1.203 31.534 1.00 91.06 91 THR A C 1
ATOM 694 O O . THR A 1 91 ? -1.469 2.297 32.048 1.00 91.06 91 THR A O 1
ATOM 697 N N . ARG A 1 92 ? -1.298 0.891 30.297 1.00 89.12 92 ARG A N 1
ATOM 698 C CA . ARG A 1 92 ? -0.539 1.804 29.422 1.00 89.12 92 ARG A CA 1
ATOM 699 C C . ARG A 1 92 ? -1.420 2.893 28.805 1.00 89.12 92 ARG A C 1
ATOM 701 O O . ARG A 1 92 ? -0.897 3.841 28.217 1.00 89.12 92 ARG A O 1
ATOM 708 N N . VAL A 1 93 ? -2.743 2.776 28.932 1.00 90.44 93 VAL A N 1
ATOM 709 C CA . VAL A 1 93 ? -3.728 3.648 28.288 1.00 90.44 93 VAL A CA 1
ATOM 710 C C . VAL A 1 93 ? -4.584 4.380 29.325 1.00 90.44 93 VAL A C 1
ATOM 712 O O . VAL A 1 93 ? -4.994 3.826 30.341 1.00 90.44 93 VAL A O 1
ATOM 715 N N . LYS A 1 94 ? -4.906 5.648 29.050 1.00 90.88 94 LYS A N 1
ATOM 716 C CA . LYS A 1 94 ? -5.872 6.458 29.804 1.00 90.88 94 LYS A CA 1
ATOM 717 C C . LYS A 1 94 ? -7.028 6.874 28.904 1.00 90.88 94 LYS A C 1
ATOM 719 O O . LYS A 1 94 ? -6.845 7.634 27.954 1.00 90.88 94 LYS A O 1
ATOM 724 N N . VAL A 1 95 ? -8.237 6.424 29.236 1.00 92.56 95 VAL A N 1
ATOM 725 C CA . VAL A 1 95 ? -9.460 6.824 28.525 1.00 92.56 95 VAL A CA 1
ATOM 726 C C . VAL A 1 95 ? -9.738 8.311 28.767 1.00 92.56 95 VAL A C 1
ATOM 728 O O . VAL A 1 95 ? -9.749 8.775 29.906 1.00 92.56 95 VAL A O 1
ATOM 731 N N . LYS A 1 96 ? -9.953 9.068 27.687 1.00 90.88 96 LYS A N 1
ATOM 732 C CA . LYS A 1 96 ? -10.259 10.508 27.715 1.00 90.88 96 LYS A CA 1
ATOM 733 C C . LYS A 1 96 ? -11.743 10.780 27.527 1.00 90.88 96 LYS A C 1
ATOM 735 O O . LYS A 1 96 ? -12.298 11.625 28.219 1.00 90.88 96 LYS A O 1
ATOM 740 N N . ASN A 1 97 ? -12.374 10.087 26.582 1.00 90.56 97 ASN A N 1
ATOM 741 C CA . ASN A 1 97 ? -13.786 10.270 26.274 1.00 90.56 97 ASN A CA 1
ATOM 742 C C . ASN A 1 97 ? -14.397 8.979 25.721 1.00 90.56 97 ASN A C 1
ATOM 744 O O . ASN A 1 97 ? -13.740 8.268 24.963 1.00 90.56 97 ASN A O 1
ATOM 748 N N . VAL A 1 98 ? -15.663 8.724 26.060 1.00 93.12 98 VAL A N 1
ATOM 749 C CA . VAL A 1 98 ? -16.470 7.639 25.486 1.00 93.12 98 VAL A CA 1
ATOM 750 C C . VAL A 1 98 ? -17.787 8.221 24.964 1.00 93.12 98 VAL A C 1
ATOM 752 O O . VAL A 1 98 ? -18.768 8.395 25.706 1.00 93.12 98 VAL A O 1
ATOM 755 N N . SER A 1 99 ? -17.814 8.550 23.672 1.00 91.81 99 SER A N 1
ATOM 756 C CA . SER A 1 99 ? -19.043 8.907 22.957 1.00 91.81 99 SER A CA 1
ATOM 757 C C . SER A 1 99 ? -19.770 7.653 22.476 1.00 91.81 99 SER A C 1
ATOM 759 O O . SER A 1 99 ? -19.230 6.550 22.482 1.00 91.81 99 SER A O 1
ATOM 761 N N . HIS A 1 100 ? -21.044 7.814 22.130 1.00 91.44 100 HIS A N 1
ATOM 762 C CA . HIS A 1 100 ? -21.829 6.753 21.513 1.00 91.44 100 HIS A CA 1
ATOM 763 C C . HIS A 1 100 ? -22.801 7.355 20.507 1.00 91.44 100 HIS A C 1
ATOM 765 O O . HIS A 1 100 ? -23.214 8.508 20.675 1.00 91.44 100 HIS A O 1
ATOM 771 N N . TYR A 1 101 ? -23.170 6.568 19.508 1.00 88.88 101 TYR A N 1
ATOM 772 C CA . TYR A 1 101 ? -24.281 6.849 18.610 1.00 88.88 101 TYR A CA 1
ATOM 773 C C . TYR A 1 101 ? -24.969 5.539 18.227 1.00 88.88 101 TYR A C 1
ATOM 775 O O . TYR A 1 101 ? -24.388 4.459 18.337 1.00 88.88 101 TYR A O 1
ATOM 783 N N . MET A 1 102 ? -26.217 5.637 17.778 1.00 83.88 102 MET A N 1
ATOM 784 C CA . MET A 1 102 ? -27.002 4.481 17.352 1.00 83.88 102 MET A CA 1
ATOM 785 C C . MET A 1 102 ? -26.922 4.341 15.832 1.00 83.88 102 MET A C 1
ATOM 787 O O . MET A 1 102 ? -27.235 5.282 15.098 1.00 83.88 102 MET A O 1
ATOM 791 N N . LYS A 1 103 ? -26.504 3.168 15.351 1.00 83.06 103 LYS A N 1
ATOM 792 C CA . LYS A 1 103 ? -26.559 2.814 13.924 1.00 83.06 103 LYS A CA 1
ATOM 793 C C . LYS A 1 103 ? -27.970 2.328 13.563 1.00 83.06 103 LYS A C 1
ATOM 795 O O . LYS A 1 103 ? -28.771 2.004 14.444 1.00 83.06 103 LYS A O 1
ATOM 800 N N . SER A 1 104 ? -28.285 2.254 12.267 1.00 71.06 104 SER A N 1
ATOM 801 C CA . SER A 1 104 ? -29.503 1.582 11.796 1.00 71.06 104 SER A CA 1
ATOM 802 C C . SER A 1 104 ? -29.585 0.176 12.409 1.00 71.06 104 SER A C 1
ATOM 804 O O . SER A 1 104 ? -28.569 -0.513 12.446 1.00 71.06 104 SER A O 1
ATOM 806 N N . GLU A 1 105 ? -30.771 -0.228 12.884 1.00 73.88 105 GLU A N 1
ATOM 807 C CA . GLU A 1 105 ? -31.032 -1.466 13.657 1.00 73.88 105 GLU A CA 1
ATOM 808 C C . GLU A 1 105 ? -30.725 -1.416 15.169 1.00 73.88 105 GLU A C 1
ATOM 810 O O . GLU A 1 105 ? -30.471 -2.458 15.767 1.00 73.88 105 GLU A O 1
ATOM 815 N N . TYR A 1 106 ? -30.764 -0.237 15.803 1.00 78.50 106 TYR A N 1
ATOM 816 C CA . TYR A 1 106 ? -30.584 -0.084 17.261 1.00 78.50 106 TYR A CA 1
ATOM 817 C C . TYR A 1 106 ? -29.264 -0.662 17.796 1.00 78.50 106 TYR A C 1
ATOM 819 O O . TYR A 1 106 ? -29.182 -1.104 18.937 1.00 78.50 106 TYR A O 1
ATOM 827 N N . ASN A 1 107 ? -28.219 -0.653 16.968 1.00 84.38 107 ASN A N 1
ATOM 828 C CA . ASN A 1 107 ? -26.893 -1.108 17.361 1.00 84.38 107 ASN A CA 1
ATOM 829 C C . ASN A 1 107 ? -26.111 0.060 17.990 1.00 84.38 107 ASN A C 1
ATOM 831 O O . ASN A 1 107 ? -25.808 1.019 17.263 1.00 84.38 107 ASN A O 1
ATOM 835 N N . PRO A 1 108 ? -25.793 0.020 19.298 1.00 87.12 108 PRO A N 1
ATOM 836 C CA . PRO A 1 108 ? -24.985 1.050 19.926 1.00 87.12 108 PRO A CA 1
ATOM 837 C C . PRO A 1 108 ? -23.528 0.905 19.486 1.00 87.12 108 PRO A C 1
ATOM 839 O O . PRO A 1 108 ? -22.913 -0.155 19.611 1.00 87.12 108 PRO A O 1
ATOM 842 N N . VAL A 1 109 ? -22.972 2.000 18.981 1.00 89.69 109 VAL A N 1
ATOM 843 C CA . VAL A 1 109 ? -21.563 2.103 18.611 1.00 89.69 109 VAL A CA 1
ATOM 844 C C . VAL A 1 109 ? -20.886 3.055 19.583 1.00 89.69 109 VAL A C 1
ATOM 846 O O . VAL A 1 109 ? -21.354 4.178 19.778 1.00 89.69 109 VAL A O 1
ATOM 849 N N . PHE A 1 110 ? -19.788 2.613 20.192 1.00 91.56 110 PHE A N 1
ATOM 850 C CA . PHE A 1 110 ? -19.020 3.384 21.165 1.00 91.56 110 PHE A CA 1
ATOM 851 C C . PHE A 1 110 ? -17.726 3.892 20.549 1.00 91.56 110 PHE A C 1
ATOM 853 O O . PHE A 1 110 ? -16.923 3.123 20.034 1.00 91.56 110 PHE A O 1
ATOM 860 N N . GLU A 1 111 ? -17.489 5.190 20.656 1.00 91.12 111 GLU A N 1
ATOM 861 C CA . GLU A 1 111 ? -16.248 5.824 20.230 1.00 91.12 111 GLU A CA 1
ATOM 862 C C . GLU A 1 111 ? -15.408 6.151 21.464 1.00 91.12 111 GLU A C 1
ATOM 864 O O . GLU A 1 111 ? -15.747 7.024 22.267 1.00 91.12 111 GLU A O 1
ATOM 869 N N . ILE A 1 112 ? -14.301 5.439 21.618 1.00 91.50 112 ILE A N 1
ATOM 870 C CA . ILE A 1 112 ? -13.417 5.514 22.774 1.00 91.50 112 ILE A CA 1
ATOM 871 C C . ILE A 1 112 ? -12.170 6.276 22.346 1.00 91.50 112 ILE A C 1
ATOM 873 O O . ILE A 1 112 ? -11.365 5.787 21.560 1.00 91.50 112 ILE A O 1
ATOM 877 N N . THR A 1 113 ? -12.007 7.488 22.862 1.00 89.00 113 THR A N 1
ATOM 878 C CA . THR A 1 113 ? -10.780 8.272 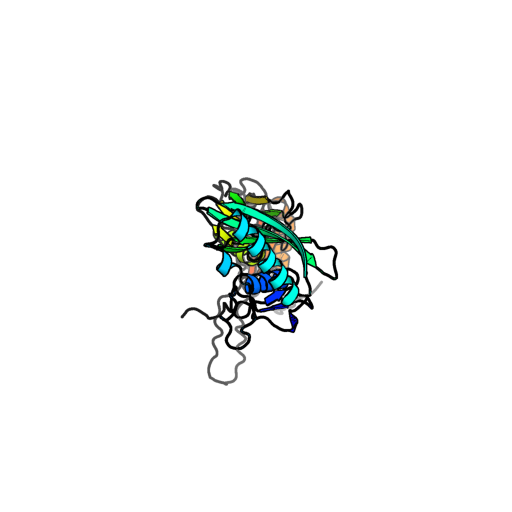22.694 1.00 89.00 113 THR A CA 1
ATOM 879 C C . THR A 1 113 ? -9.896 8.059 23.910 1.00 89.00 113 THR A C 1
ATOM 881 O O . THR A 1 113 ? -10.353 8.228 25.046 1.00 89.00 113 THR A O 1
ATOM 884 N N . TYR A 1 114 ? -8.635 7.716 23.688 1.00 87.81 114 TYR A N 1
ATOM 885 C CA . TYR A 1 114 ? -7.672 7.437 24.744 1.00 87.81 114 TYR A CA 1
ATOM 886 C C . TYR A 1 114 ? -6.314 8.068 24.443 1.00 87.81 114 TYR A C 1
ATOM 888 O O . TYR A 1 114 ? -6.019 8.406 23.301 1.00 87.81 114 TYR A O 1
ATOM 896 N N . SER A 1 115 ? -5.497 8.251 25.477 1.00 84.44 115 SER A N 1
ATOM 897 C CA . SER A 1 115 ? -4.088 8.617 25.329 1.00 84.44 115 SER A CA 1
ATOM 898 C C . SER A 1 115 ? -3.198 7.559 25.958 1.00 84.44 115 SER A C 1
ATOM 900 O O . SER A 1 115 ? -3.622 6.871 26.890 1.00 84.44 115 SER A O 1
ATOM 902 N N . LEU A 1 116 ? -1.958 7.452 25.497 1.00 82.50 116 LEU A N 1
ATOM 903 C CA . LEU A 1 116 ? -0.956 6.668 26.213 1.00 82.50 116 LEU A CA 1
ATOM 904 C C . LEU A 1 116 ? -0.566 7.393 27.515 1.00 82.50 116 LEU A C 1
ATOM 906 O O . LEU A 1 116 ? -0.801 8.594 27.671 1.00 82.50 116 LEU A O 1
ATOM 910 N N . VAL A 1 117 ? -0.058 6.651 28.501 1.00 75.00 117 VAL A N 1
ATOM 911 C CA . VAL A 1 117 ? 0.373 7.230 29.790 1.00 75.00 117 VAL A CA 1
ATOM 912 C C . VAL A 1 117 ? 1.666 8.030 29.643 1.00 75.00 117 VAL A C 1
ATOM 914 O O . VAL A 1 117 ? 1.790 9.075 30.281 1.00 75.00 117 VAL A O 1
ATOM 917 N N . ASP A 1 118 ? 2.569 7.563 28.781 1.00 61.19 118 ASP A N 1
ATOM 918 C CA . ASP A 1 118 ? 3.918 8.115 28.606 1.00 61.19 118 ASP A CA 1
ATOM 919 C C . ASP A 1 118 ? 4.015 9.131 27.451 1.00 61.19 118 ASP A C 1
ATOM 921 O O . ASP A 1 118 ? 5.028 9.809 27.303 1.00 61.19 118 ASP A O 1
ATOM 925 N N . GLU A 1 119 ? 2.950 9.282 26.653 1.00 59.38 119 GLU A N 1
ATOM 926 C CA . GLU A 1 119 ? 2.909 10.152 25.473 1.00 59.38 119 GLU A CA 1
ATOM 927 C C . GLU A 1 119 ? 1.602 10.965 25.411 1.00 59.38 119 GLU A C 1
ATOM 929 O O . GLU A 1 119 ? 0.527 10.471 25.748 1.00 59.38 119 GLU A O 1
ATOM 934 N N . GLU A 1 120 ? 1.650 12.194 24.880 1.00 58.62 120 GLU A N 1
ATOM 935 C CA . GLU A 1 120 ? 0.447 12.969 24.505 1.00 58.62 120 GLU A CA 1
ATOM 936 C C . GLU A 1 120 ? -0.257 12.423 23.245 1.00 58.62 120 GLU A C 1
ATOM 938 O O . GLU A 1 120 ? -1.149 13.064 22.686 1.00 58.62 120 GLU A O 1
ATOM 943 N N . LEU A 1 121 ? 0.119 11.229 22.782 1.00 65.62 121 LEU A N 1
ATOM 944 C CA . LEU A 1 121 ? -0.489 10.589 21.629 1.00 65.62 121 LEU A CA 1
ATOM 945 C C . LEU A 1 121 ? -1.943 10.224 21.948 1.00 65.62 121 LEU A C 1
ATOM 947 O O . LEU A 1 121 ? -2.215 9.343 22.766 1.00 65.62 121 LEU A O 1
ATOM 951 N N . ILE A 1 122 ? -2.874 10.922 21.296 1.00 72.31 122 ILE A N 1
ATOM 952 C CA . ILE A 1 122 ? -4.310 10.651 21.363 1.00 72.31 122 ILE A CA 1
ATOM 953 C C . ILE A 1 122 ? -4.687 9.754 20.194 1.00 72.31 122 ILE A C 1
ATOM 955 O O . ILE A 1 122 ? -4.388 10.056 19.039 1.00 72.31 122 ILE A O 1
ATOM 959 N N . ASP A 1 123 ? -5.403 8.685 20.502 1.00 77.12 123 ASP A N 1
ATOM 960 C CA . ASP A 1 123 ? -5.911 7.739 19.526 1.00 77.12 123 ASP A CA 1
ATOM 961 C C . ASP A 1 123 ? -7.387 7.420 19.793 1.00 77.12 123 ASP A C 1
ATOM 963 O O . ASP A 1 123 ? -7.934 7.748 20.856 1.00 77.12 123 ASP A O 1
ATOM 967 N N . ARG A 1 124 ? -8.063 6.826 18.805 1.00 81.94 124 ARG A N 1
ATOM 968 C CA . ARG A 1 124 ? -9.489 6.510 18.899 1.00 81.94 124 ARG A CA 1
ATOM 969 C C . ARG A 1 124 ? -9.819 5.110 18.382 1.00 81.94 124 ARG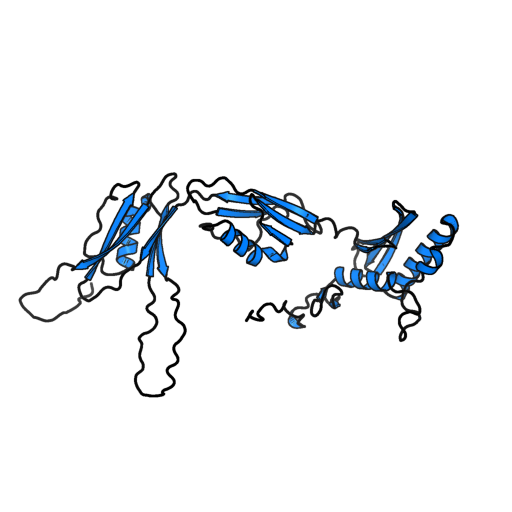 A C 1
ATOM 971 O O . ARG A 1 124 ? -9.407 4.678 17.305 1.00 81.94 124 ARG A O 1
ATOM 978 N N . LEU A 1 125 ? -10.648 4.436 19.168 1.00 86.56 125 LEU A N 1
ATOM 979 C CA . LEU A 1 125 ? -11.214 3.118 18.931 1.00 86.56 125 LEU A CA 1
ATOM 980 C C . LEU A 1 125 ? -12.729 3.229 18.750 1.00 86.56 125 LEU A C 1
ATOM 982 O O . LEU A 1 125 ? -13.376 4.026 19.425 1.00 86.56 125 LEU A O 1
ATOM 986 N N . ILE A 1 126 ? -13.299 2.420 17.870 1.00 87.44 126 ILE A N 1
ATOM 987 C CA . ILE A 1 126 ? -14.738 2.257 17.680 1.00 87.44 126 ILE A CA 1
ATOM 988 C C . ILE A 1 126 ? -15.097 0.830 18.084 1.00 87.44 126 ILE A C 1
ATOM 990 O O . ILE A 1 126 ? -14.630 -0.131 17.485 1.00 87.44 126 ILE A O 1
ATOM 994 N N . LEU A 1 127 ? -15.946 0.682 19.089 1.00 89.19 127 LEU A N 1
ATOM 995 C CA . LEU A 1 127 ? -16.544 -0.592 19.460 1.00 89.19 127 LEU A CA 1
ATOM 996 C C . LEU A 1 127 ? -17.965 -0.638 18.894 1.00 89.19 127 LEU A C 1
ATOM 998 O O . LEU A 1 127 ? -18.855 0.064 19.372 1.00 89.19 127 LEU A O 1
ATOM 1002 N N . ASP A 1 128 ? -18.161 -1.458 17.869 1.00 87.75 128 ASP A N 1
ATOM 1003 C CA . ASP A 1 128 ? -19.467 -1.816 17.321 1.00 87.75 128 ASP A CA 1
ATOM 1004 C C . ASP A 1 128 ? -19.835 -3.195 17.890 1.00 87.75 128 ASP A C 1
ATOM 1006 O O . ASP A 1 128 ? -19.098 -4.156 17.700 1.00 87.75 128 ASP A O 1
ATOM 1010 N N . LEU A 1 129 ? -20.956 -3.326 18.604 1.00 82.62 129 LEU A N 1
ATOM 1011 C CA . LEU A 1 129 ? -21.301 -4.599 19.256 1.00 82.62 129 LEU A CA 1
ATOM 1012 C C . LEU A 1 129 ? -21.571 -5.756 18.278 1.00 82.62 129 LEU A C 1
ATOM 1014 O O . LEU A 1 129 ? -21.501 -6.914 18.682 1.00 82.62 129 LEU A O 1
ATOM 1018 N N . LYS A 1 130 ? -21.873 -5.473 17.005 1.00 80.88 130 LYS A N 1
ATOM 1019 C CA . LYS A 1 130 ? -22.069 -6.502 15.970 1.00 80.88 130 LYS A CA 1
ATOM 1020 C C . LYS A 1 130 ? -20.779 -6.833 15.227 1.00 80.88 130 LYS A C 1
ATOM 1022 O O . LYS A 1 130 ? -20.569 -7.983 14.857 1.00 80.88 130 LYS A O 1
ATOM 1027 N N . VAL A 1 131 ? -19.958 -5.820 14.954 1.00 75.12 131 VAL A N 1
ATOM 1028 C CA . VAL A 1 131 ? -18.747 -5.949 14.118 1.00 75.12 131 VAL A CA 1
ATOM 1029 C C . VAL A 1 131 ? -17.489 -6.187 14.963 1.00 75.12 131 VAL A C 1
ATOM 1031 O O . VAL A 1 131 ? -16.495 -6.711 14.468 1.00 75.12 131 VAL A O 1
ATOM 1034 N N . GLY A 1 132 ? -17.536 -5.852 16.249 1.00 80.50 132 GLY A N 1
ATOM 1035 C CA . GLY A 1 132 ? -16.407 -5.863 17.165 1.00 80.50 132 GLY A CA 1
ATOM 1036 C C . GLY A 1 132 ? -15.681 -4.519 17.199 1.00 80.50 132 GLY A C 1
ATOM 1037 O O . GLY A 1 132 ? -16.254 -3.444 17.004 1.00 80.50 132 GLY A O 1
ATOM 1038 N N . VAL A 1 133 ? -14.387 -4.574 17.490 1.00 76.31 133 VAL A N 1
ATOM 1039 C CA . VAL A 1 133 ? -13.552 -3.384 17.626 1.00 76.31 133 VAL A CA 1
ATOM 1040 C C . VAL A 1 133 ? -12.917 -3.019 16.287 1.00 76.31 133 VAL A C 1
ATOM 1042 O O . VAL A 1 133 ? -12.147 -3.787 15.720 1.00 76.31 133 VAL A O 1
ATOM 1045 N N . THR A 1 134 ? -13.205 -1.811 15.815 1.00 70.44 134 THR A N 1
ATOM 1046 C CA . THR A 1 134 ? -12.592 -1.166 14.649 1.00 70.44 134 THR A CA 1
ATOM 1047 C C . THR A 1 134 ? -11.815 0.063 15.121 1.00 70.44 134 THR A C 1
ATOM 1049 O O . THR A 1 134 ? -12.154 0.675 16.129 1.00 70.44 134 THR A O 1
ATOM 1052 N N . SER A 1 135 ? -10.723 0.440 14.463 1.00 59.47 135 SER A N 1
ATOM 1053 C CA . SER A 1 135 ? -9.999 1.666 14.837 1.00 59.47 135 SER A CA 1
ATOM 1054 C C . SER A 1 135 ? -10.502 2.833 13.991 1.00 59.47 135 SER A C 1
ATOM 1056 O O . SER A 1 135 ? -10.692 2.694 12.783 1.00 59.47 135 SER A O 1
ATOM 1058 N N . SER A 1 136 ? -10.745 3.996 14.606 1.00 52.81 136 SER A N 1
ATOM 1059 C CA . SER A 1 136 ? -11.476 5.094 13.951 1.00 52.81 136 SER A CA 1
ATOM 1060 C C . SER A 1 136 ? -10.669 5.857 12.893 1.00 52.81 136 SER A C 1
ATOM 1062 O O . SER A 1 136 ? -11.070 6.946 12.483 1.00 52.81 136 SER A O 1
ATOM 1064 N N . THR A 1 137 ? -9.516 5.334 12.487 1.00 47.00 137 THR A N 1
ATOM 1065 C CA . THR A 1 137 ? -8.633 5.974 11.508 1.00 47.00 137 THR A CA 1
ATOM 1066 C C . THR A 1 137 ? -8.090 4.985 10.473 1.00 47.00 137 THR A C 1
ATOM 1068 O O . THR A 1 137 ? -7.361 5.418 9.587 1.00 47.00 137 THR A O 1
ATOM 1071 N N . ASP A 1 138 ? -8.427 3.686 10.549 1.00 47.03 138 ASP A N 1
ATOM 1072 C CA . ASP A 1 138 ? -7.696 2.644 9.802 1.00 47.03 138 ASP A CA 1
ATOM 1073 C C . ASP A 1 138 ? -8.538 1.707 8.915 1.00 47.03 138 ASP A C 1
ATOM 1075 O O . ASP A 1 138 ? -7.998 0.726 8.420 1.00 47.03 138 ASP A O 1
ATOM 1079 N N . ASP A 1 139 ? -9.804 2.040 8.629 1.00 48.06 139 ASP A N 1
ATOM 1080 C CA . ASP A 1 139 ? -10.605 1.336 7.600 1.00 48.06 139 ASP A CA 1
ATOM 1081 C C . ASP A 1 139 ? -10.974 2.213 6.393 1.00 48.06 139 ASP A C 1
ATOM 1083 O O . ASP A 1 139 ? -11.623 1.753 5.452 1.00 48.06 139 ASP A O 1
ATOM 1087 N N . GLN A 1 140 ? -10.558 3.484 6.366 1.00 56.34 140 GLN A N 1
ATOM 1088 C CA . GLN A 1 140 ? -10.673 4.250 5.129 1.00 56.34 140 GLN A CA 1
ATOM 1089 C C . GLN A 1 140 ? -9.564 3.816 4.176 1.00 56.34 140 GLN A C 1
ATOM 1091 O O . GLN A 1 140 ? -8.380 4.038 4.424 1.00 56.34 140 GLN A O 1
ATOM 1096 N N . GLU A 1 141 ? -9.959 3.185 3.078 1.00 67.44 141 GLU A N 1
ATOM 1097 C CA . GLU A 1 141 ? -9.065 2.887 1.970 1.00 67.44 141 GLU A CA 1
ATOM 1098 C C . GLU A 1 141 ? -9.053 4.072 1.002 1.00 67.44 141 GLU A C 1
ATOM 1100 O O . GLU A 1 141 ? -10.090 4.532 0.521 1.00 67.44 141 GLU A O 1
ATOM 1105 N N . ILE A 1 142 ? -7.859 4.571 0.701 1.00 75.50 142 ILE A N 1
ATOM 1106 C CA . ILE A 1 142 ? -7.635 5.431 -0.453 1.00 75.50 142 ILE A CA 1
ATOM 1107 C C . ILE A 1 142 ? -7.515 4.513 -1.661 1.00 75.50 142 ILE A C 1
ATOM 1109 O O . ILE A 1 142 ? -6.647 3.637 -1.713 1.00 75.50 142 ILE A O 1
ATOM 1113 N N . ILE A 1 143 ? -8.382 4.742 -2.641 1.00 82.19 143 ILE A N 1
ATOM 1114 C CA . ILE A 1 143 ? -8.339 4.052 -3.924 1.00 82.19 143 ILE A CA 1
ATOM 1115 C C . ILE A 1 143 ? -7.554 4.931 -4.888 1.00 82.19 143 ILE A C 1
ATOM 1117 O O . ILE A 1 143 ? -8.017 6.005 -5.278 1.00 82.19 143 ILE A O 1
ATOM 1121 N N . LEU A 1 144 ? -6.371 4.473 -5.286 1.00 86.56 144 LEU A N 1
ATOM 1122 C CA . LEU A 1 144 ? -5.624 5.086 -6.379 1.00 86.56 144 LEU A CA 1
ATOM 1123 C C . LEU A 1 144 ? -5.879 4.311 -7.664 1.00 86.56 144 LEU A C 1
ATOM 1125 O O . LEU A 1 144 ? -5.883 3.080 -7.669 1.00 86.56 144 LEU A O 1
ATOM 1129 N N . GLN A 1 145 ? -6.083 5.042 -8.756 1.00 90.12 145 GLN A N 1
ATOM 1130 C CA . GLN A 1 145 ? -6.318 4.468 -10.074 1.00 90.12 145 GLN A CA 1
ATOM 1131 C C . GLN A 1 145 ? -5.360 5.081 -11.084 1.00 90.12 145 GLN A C 1
ATOM 1133 O O . GLN A 1 145 ? -5.210 6.300 -11.122 1.00 90.12 145 GLN A O 1
ATOM 1138 N N . ALA A 1 146 ? -4.770 4.240 -11.926 1.00 92.81 146 ALA A N 1
ATOM 1139 C CA . ALA A 1 146 ? -3.945 4.681 -13.039 1.00 92.81 146 ALA A CA 1
ATOM 1140 C C . ALA A 1 146 ? -4.391 3.990 -14.324 1.00 92.81 146 ALA A C 1
ATOM 1142 O O . ALA A 1 146 ? -4.297 2.771 -14.445 1.00 92.81 146 ALA A O 1
ATOM 1143 N N . TYR A 1 147 ? -4.902 4.780 -15.261 1.00 90.69 147 TYR A N 1
ATOM 1144 C CA . TYR A 1 147 ? -5.405 4.305 -16.545 1.00 90.69 147 TYR A CA 1
ATOM 1145 C C . TYR A 1 147 ? -4.261 4.001 -17.503 1.00 90.69 147 TYR A C 1
ATOM 1147 O O . TYR A 1 147 ? -3.258 4.717 -17.513 1.00 90.69 147 TYR A O 1
ATOM 1155 N N . TYR A 1 148 ? -4.430 2.979 -18.337 1.00 91.12 148 TYR A N 1
ATOM 1156 C CA . TYR A 1 148 ? -3.477 2.688 -19.398 1.00 91.12 148 TYR A CA 1
ATOM 1157 C C . TYR A 1 148 ? -3.656 3.702 -20.529 1.00 91.12 148 TYR A C 1
ATOM 1159 O O . TYR A 1 148 ? -4.737 3.769 -21.124 1.00 91.12 148 TYR A O 1
ATOM 1167 N N . PRO A 1 149 ? -2.630 4.502 -20.855 1.00 89.88 149 PRO A N 1
ATOM 1168 C CA . PRO A 1 149 ? -2.690 5.343 -22.038 1.00 89.88 149 PRO A CA 1
ATOM 1169 C C . PRO A 1 149 ? -2.750 4.468 -23.308 1.00 89.88 149 PRO A C 1
ATOM 1171 O O . PRO A 1 149 ? -2.115 3.405 -23.352 1.00 89.88 149 PRO A O 1
ATOM 1174 N N . PRO A 1 150 ? -3.476 4.898 -24.359 1.00 87.81 150 PRO A N 1
ATOM 1175 C CA . PRO A 1 150 ? -3.451 4.233 -25.656 1.00 87.81 150 PRO A CA 1
ATOM 1176 C C . PRO A 1 150 ? -2.022 4.150 -26.195 1.00 87.81 150 PRO A C 1
ATOM 1178 O O . PRO A 1 150 ? -1.320 5.158 -26.252 1.00 87.81 150 PRO A O 1
ATOM 1181 N N . ASN A 1 151 ? -1.607 2.957 -26.615 1.00 86.69 151 ASN A N 1
ATOM 1182 C CA . ASN A 1 151 ? -0.241 2.705 -27.062 1.00 86.69 151 ASN A CA 1
ATOM 1183 C C . ASN A 1 151 ? -0.204 1.954 -28.405 1.00 86.69 151 ASN A C 1
ATOM 1185 O O . ASN A 1 151 ? 0.195 0.792 -28.459 1.00 86.69 151 ASN A O 1
ATOM 1189 N N . PRO A 1 152 ? -0.643 2.587 -29.506 1.00 80.56 152 PRO A N 1
ATOM 1190 C CA . PRO A 1 152 ? -0.671 1.938 -30.816 1.00 80.56 152 PRO A CA 1
ATOM 1191 C C . PRO A 1 152 ? 0.730 1.633 -31.367 1.00 80.56 152 PRO A C 1
ATOM 1193 O O . PRO A 1 152 ? 0.866 0.742 -32.196 1.00 80.56 152 PRO A O 1
ATOM 1196 N N . LYS A 1 153 ? 1.758 2.364 -30.913 1.00 75.69 153 LYS A N 1
ATOM 1197 C CA . LYS A 1 153 ? 3.151 2.226 -31.365 1.00 75.69 153 LYS A CA 1
ATOM 1198 C C . LYS A 1 153 ? 3.976 1.227 -30.535 1.00 75.69 153 LYS A C 1
ATOM 1200 O O . LYS A 1 153 ? 5.134 1.005 -30.853 1.00 75.69 153 LYS A O 1
ATOM 1205 N N . GLY A 1 154 ? 3.406 0.630 -29.482 1.00 79.81 154 GLY A N 1
ATOM 1206 C CA . GLY A 1 154 ? 4.101 -0.373 -28.661 1.00 79.81 154 GLY A CA 1
ATOM 1207 C C . GLY A 1 154 ? 5.243 0.178 -27.796 1.00 79.81 154 GLY A C 1
ATOM 1208 O O . GLY A 1 154 ? 6.159 -0.560 -27.452 1.00 79.81 154 GLY A O 1
ATOM 1209 N N . TYR A 1 155 ? 5.196 1.459 -27.431 1.00 83.94 155 TYR A N 1
ATOM 1210 C CA . TYR A 1 155 ? 6.199 2.102 -26.584 1.00 83.94 155 TYR A CA 1
ATOM 1211 C C . TYR A 1 155 ? 6.221 1.537 -25.147 1.00 83.94 155 TYR A C 1
ATOM 1213 O O . TYR A 1 155 ? 5.169 1.136 -24.642 1.00 83.94 155 TYR A O 1
ATOM 1221 N N . PRO A 1 156 ? 7.363 1.540 -24.435 1.00 85.69 156 PRO A N 1
ATOM 1222 C CA . PRO A 1 156 ? 7.417 1.086 -23.051 1.00 85.69 156 PRO A CA 1
ATOM 1223 C C . PRO A 1 156 ? 6.507 1.896 -22.123 1.00 85.69 156 PRO A C 1
ATOM 1225 O O . PRO A 1 156 ? 6.400 3.121 -22.219 1.00 85.69 156 PRO A O 1
ATOM 1228 N N . TYR A 1 157 ? 5.873 1.213 -21.176 1.00 90.88 157 TYR A N 1
ATOM 1229 C CA . TYR A 1 157 ? 5.080 1.846 -20.129 1.00 90.88 157 TYR A CA 1
ATOM 1230 C C . TYR A 1 157 ? 5.953 2.260 -18.946 1.00 90.88 157 TYR A C 1
ATOM 1232 O O . TYR A 1 157 ? 6.933 1.598 -18.611 1.00 90.88 157 TYR A O 1
ATOM 1240 N N . GLN A 1 158 ? 5.549 3.315 -18.252 1.00 92.31 158 GLN A N 1
ATOM 1241 C CA . GLN A 1 158 ? 6.137 3.752 -16.993 1.00 92.31 158 GLN A CA 1
ATOM 1242 C C . GLN A 1 158 ? 5.030 4.012 -15.975 1.00 92.31 158 GLN A C 1
ATOM 1244 O O . GLN A 1 158 ? 3.906 4.352 -16.336 1.00 92.31 158 GLN A O 1
ATOM 1249 N N . ILE A 1 159 ? 5.346 3.849 -14.693 1.00 93.81 159 ILE A N 1
ATOM 1250 C CA . ILE A 1 159 ? 4.436 4.128 -13.583 1.00 93.81 159 ILE A CA 1
ATOM 1251 C C . ILE A 1 159 ? 5.061 5.158 -12.648 1.00 93.81 159 ILE A C 1
ATOM 1253 O O . ILE A 1 159 ? 6.264 5.136 -12.412 1.00 93.81 159 ILE A O 1
ATOM 1257 N N . ALA A 1 160 ? 4.252 6.050 -12.094 1.00 91.88 160 ALA A N 1
ATOM 1258 C CA . ALA A 1 160 ? 4.663 7.000 -11.074 1.00 91.88 160 ALA A CA 1
ATOM 1259 C C . ALA A 1 160 ? 3.723 6.889 -9.876 1.00 91.88 160 ALA A C 1
ATOM 1261 O O . ALA A 1 160 ? 2.503 6.991 -10.022 1.00 91.88 160 ALA A O 1
ATOM 1262 N N . PHE A 1 161 ? 4.302 6.706 -8.692 1.00 91.19 161 PHE A N 1
ATOM 1263 C CA . PHE A 1 161 ? 3.580 6.721 -7.430 1.00 91.19 161 PHE A CA 1
ATOM 1264 C C . PHE A 1 161 ? 4.111 7.858 -6.554 1.00 91.19 161 PHE A C 1
ATOM 1266 O O . PHE A 1 161 ? 5.281 7.871 -6.163 1.00 91.19 161 PHE A O 1
ATOM 1273 N N . ILE A 1 162 ? 3.240 8.830 -6.274 1.00 89.06 162 ILE A N 1
ATOM 1274 C CA . ILE A 1 162 ? 3.498 9.924 -5.338 1.00 89.06 162 ILE A CA 1
ATOM 1275 C C . ILE A 1 162 ? 2.677 9.652 -4.083 1.00 89.06 162 ILE A C 1
ATOM 1277 O O . ILE A 1 162 ? 1.452 9.554 -4.151 1.00 89.06 162 ILE A O 1
ATOM 1281 N N . LYS A 1 163 ? 3.337 9.567 -2.929 1.00 85.19 163 LYS A N 1
ATOM 1282 C CA . LYS A 1 163 ? 2.696 9.412 -1.621 1.00 85.19 163 LYS A CA 1
ATOM 1283 C C . LYS A 1 163 ? 3.011 10.630 -0.769 1.00 85.19 163 LYS A C 1
ATOM 1285 O O . LYS A 1 163 ? 4.176 10.927 -0.518 1.00 85.19 163 LYS A O 1
ATOM 1290 N N . SER A 1 164 ? 1.980 11.334 -0.310 1.00 83.00 164 SER A N 1
ATOM 1291 C CA . SER A 1 164 ? 2.138 12.531 0.528 1.00 83.00 164 SER A CA 1
ATOM 1292 C C . SER A 1 164 ? 3.077 13.594 -0.064 1.00 83.00 164 SER A C 1
ATOM 1294 O O . SER A 1 164 ? 3.839 14.223 0.665 1.00 83.00 164 SER A O 1
ATOM 1296 N N . GLY A 1 165 ? 3.031 13.785 -1.385 1.00 80.00 165 GLY A N 1
ATOM 1297 C CA . GLY A 1 165 ? 3.866 14.751 -2.108 1.00 80.00 165 GLY A CA 1
ATOM 1298 C C . GLY A 1 165 ? 5.286 14.290 -2.449 1.00 80.00 165 GLY A C 1
ATOM 1299 O O . GLY A 1 165 ? 6.005 15.051 -3.090 1.00 80.00 165 GLY A O 1
ATOM 1300 N N . ALA A 1 166 ? 5.690 13.071 -2.082 1.00 82.38 166 ALA A N 1
ATOM 1301 C CA . ALA A 1 166 ? 7.017 12.531 -2.379 1.00 82.38 166 ALA A CA 1
ATOM 1302 C C . ALA A 1 166 ? 6.948 11.322 -3.324 1.00 82.38 166 ALA A C 1
ATOM 1304 O O . ALA A 1 166 ? 6.002 10.534 -3.260 1.00 82.38 166 ALA A O 1
ATOM 1305 N N . GLN A 1 167 ? 7.958 11.161 -4.187 1.00 84.25 167 GLN A N 1
ATOM 1306 C CA . GLN A 1 167 ? 8.108 9.941 -4.983 1.00 84.25 167 GLN A CA 1
ATOM 1307 C C . GLN A 1 167 ? 8.416 8.747 -4.082 1.00 84.25 167 GLN A C 1
ATOM 1309 O O . GLN A 1 167 ? 9.176 8.850 -3.118 1.00 84.25 167 GLN A O 1
ATOM 1314 N N . VAL A 1 168 ? 7.819 7.612 -4.423 1.00 80.06 168 VAL A N 1
ATOM 1315 C CA . VAL A 1 168 ? 7.969 6.371 -3.673 1.00 80.06 168 VAL A CA 1
ATOM 1316 C C . VAL A 1 168 ? 9.121 5.547 -4.238 1.00 80.06 168 VAL A C 1
ATOM 1318 O O . VAL A 1 168 ? 9.155 5.238 -5.427 1.00 80.06 168 VAL A O 1
ATOM 1321 N N . ALA A 1 169 ? 10.065 5.196 -3.366 1.00 77.44 169 ALA A N 1
ATOM 1322 C CA . ALA A 1 169 ? 11.158 4.290 -3.685 1.00 77.44 169 ALA A CA 1
ATOM 1323 C C . ALA A 1 169 ? 10.717 2.815 -3.528 1.00 77.44 169 ALA A C 1
ATOM 1325 O O . ALA A 1 169 ? 9.860 2.528 -2.690 1.00 77.44 169 ALA A O 1
ATOM 1326 N N . PRO A 1 170 ? 11.304 1.874 -4.287 1.00 83.19 170 PRO A N 1
ATOM 1327 C CA . PRO A 1 170 ? 12.299 2.104 -5.336 1.00 83.19 170 PRO A CA 1
ATOM 1328 C C . PRO A 1 170 ? 11.671 2.758 -6.572 1.00 83.19 170 PRO A C 1
ATOM 1330 O O . PRO A 1 170 ? 10.491 2.560 -6.858 1.00 83.19 170 PRO A O 1
ATOM 1333 N N . LEU A 1 171 ? 12.459 3.572 -7.279 1.00 80.88 171 LEU A N 1
ATOM 1334 C CA . LEU A 1 171 ? 12.005 4.211 -8.511 1.00 80.88 171 LEU A CA 1
ATOM 1335 C C . LEU A 1 171 ? 11.875 3.161 -9.633 1.00 80.88 171 LEU A C 1
ATOM 1337 O O . LEU A 1 171 ? 12.682 2.229 -9.687 1.00 80.88 171 LEU A O 1
ATOM 1341 N N . PRO A 1 172 ? 10.887 3.299 -10.535 1.00 86.25 172 PRO A N 1
ATOM 1342 C CA . PRO A 1 172 ? 10.751 2.416 -11.687 1.00 86.25 172 PRO A CA 1
ATOM 1343 C C . PRO A 1 172 ? 11.952 2.502 -12.628 1.00 86.25 172 PRO A C 1
ATOM 1345 O O . PRO A 1 172 ? 12.679 3.498 -12.647 1.00 86.25 172 PRO A O 1
ATOM 1348 N N . ARG A 1 173 ? 12.116 1.468 -13.461 1.00 82.50 173 ARG A N 1
ATOM 1349 C CA . ARG A 1 173 ? 13.156 1.426 -14.494 1.00 82.50 173 ARG A CA 1
ATOM 1350 C C . ARG A 1 173 ? 13.094 2.682 -15.382 1.00 82.50 173 ARG A C 1
ATOM 1352 O O . ARG A 1 173 ? 12.012 3.000 -15.884 1.00 82.50 173 ARG A O 1
ATOM 1359 N N . PRO A 1 174 ? 14.230 3.363 -15.633 1.00 75.81 174 PRO A N 1
ATOM 1360 C CA . PRO A 1 174 ? 14.266 4.547 -16.495 1.00 75.81 174 PRO A CA 1
ATOM 1361 C C . PRO A 1 174 ? 13.751 4.288 -17.916 1.00 75.81 174 PRO A C 1
ATOM 1363 O O . PRO A 1 174 ? 13.076 5.140 -18.481 1.00 75.81 174 PRO A O 1
ATOM 1366 N N . ASN A 1 175 ? 14.003 3.088 -18.451 1.00 74.81 175 ASN A N 1
ATOM 1367 C CA . ASN A 1 175 ? 13.600 2.680 -19.803 1.00 74.81 175 ASN A CA 1
ATOM 1368 C C . ASN A 1 175 ? 12.182 2.069 -19.860 1.00 74.81 175 ASN A C 1
ATOM 1370 O O . ASN A 1 175 ? 11.785 1.515 -20.881 1.00 74.81 175 ASN A O 1
ATOM 1374 N N . GLY A 1 176 ? 11.413 2.136 -18.770 1.00 85.88 176 GLY A N 1
ATOM 1375 C CA . GLY A 1 176 ? 10.062 1.581 -18.713 1.00 85.88 176 GLY A CA 1
ATOM 1376 C C . GLY A 1 176 ? 9.999 0.052 -18.799 1.00 85.88 176 GLY A C 1
ATOM 1377 O O . GLY A 1 176 ? 10.965 -0.653 -18.499 1.00 85.88 176 GLY A O 1
ATOM 1378 N N . TYR A 1 177 ? 8.817 -0.445 -19.160 1.00 86.31 177 TYR A N 1
ATOM 1379 C CA . TYR A 1 177 ? 8.456 -1.865 -19.205 1.00 86.31 177 TYR A CA 1
ATOM 1380 C C . TYR A 1 177 ? 7.753 -2.183 -20.521 1.00 86.31 177 TYR A C 1
ATOM 1382 O O . TYR A 1 177 ? 6.916 -1.401 -20.979 1.00 86.31 177 TYR A O 1
ATOM 1390 N N . ALA A 1 178 ? 8.054 -3.337 -21.115 1.00 82.25 178 ALA A N 1
ATOM 1391 C CA . ALA A 1 178 ? 7.575 -3.679 -22.457 1.00 82.25 178 ALA A CA 1
ATOM 1392 C C . ALA A 1 178 ? 6.064 -3.963 -22.495 1.00 82.25 178 ALA A C 1
ATOM 1394 O O . ALA A 1 178 ? 5.410 -3.777 -23.518 1.00 82.25 178 ALA A O 1
ATOM 1395 N N . SER A 1 179 ? 5.490 -4.404 -21.373 1.00 86.69 179 SER A N 1
ATOM 1396 C CA . SER A 1 179 ? 4.060 -4.687 -21.257 1.00 86.69 179 SER A CA 1
ATOM 1397 C C . SER A 1 179 ? 3.481 -4.192 -19.936 1.00 86.69 179 SER A C 1
ATOM 1399 O O . SER A 1 179 ? 4.175 -4.078 -18.925 1.00 86.69 179 SER A O 1
ATOM 1401 N N . VAL A 1 180 ? 2.166 -3.966 -19.927 1.00 88.50 180 VAL A N 1
ATOM 1402 C CA . VAL A 1 180 ? 1.411 -3.652 -18.705 1.00 88.50 180 VAL A CA 1
ATOM 1403 C C . VAL A 1 180 ? 1.511 -4.794 -17.681 1.00 88.50 180 VAL A C 1
ATOM 1405 O O . VAL A 1 180 ? 1.558 -4.538 -16.482 1.00 88.50 180 VAL A O 1
ATOM 1408 N N . GLN A 1 181 ? 1.616 -6.047 -18.136 1.00 89.25 181 GLN A N 1
ATOM 1409 C CA . GLN A 1 181 ? 1.782 -7.211 -17.262 1.00 89.25 181 GLN A CA 1
ATOM 1410 C C . GLN A 1 181 ? 3.124 -7.176 -16.516 1.00 89.25 181 GLN A C 1
ATOM 1412 O O . GLN A 1 181 ? 3.170 -7.393 -15.306 1.00 89.25 181 GLN A O 1
ATOM 1417 N N . GLU A 1 182 ? 4.211 -6.878 -17.232 1.00 88.50 182 GLU A N 1
ATOM 1418 C CA . GLU A 1 182 ? 5.546 -6.738 -16.644 1.00 88.50 182 GLU A CA 1
ATOM 1419 C C . GLU A 1 182 ? 5.585 -5.562 -15.658 1.00 88.50 182 GLU A C 1
ATOM 1421 O O . GLU A 1 182 ? 6.061 -5.711 -14.529 1.00 88.50 182 GLU A O 1
ATOM 1426 N N . LEU A 1 183 ? 5.006 -4.420 -16.052 1.00 90.75 183 LEU A N 1
ATOM 1427 C CA . LEU A 1 183 ? 4.860 -3.241 -15.198 1.00 90.75 183 LEU A CA 1
ATOM 1428 C C . LEU A 1 183 ? 4.118 -3.572 -13.895 1.00 90.75 183 LEU A C 1
ATOM 1430 O O . LEU A 1 183 ? 4.549 -3.167 -12.815 1.00 90.75 183 LEU A O 1
ATOM 1434 N N . PHE A 1 184 ? 3.009 -4.312 -13.990 1.00 89.38 184 PHE A N 1
ATOM 1435 C CA . PHE A 1 184 ? 2.206 -4.714 -12.837 1.00 89.38 184 PHE A CA 1
ATOM 1436 C C . PHE A 1 184 ? 2.977 -5.652 -11.908 1.00 89.38 184 PHE A C 1
ATOM 1438 O O . PHE A 1 184 ? 2.986 -5.434 -10.697 1.00 89.38 184 PHE A O 1
ATOM 1445 N N . SER A 1 185 ? 3.668 -6.651 -12.468 1.00 84.12 185 SER A N 1
ATOM 1446 C CA . SER A 1 185 ? 4.505 -7.565 -11.686 1.00 84.12 185 SER A CA 1
ATOM 1447 C C . SER A 1 185 ? 5.576 -6.797 -10.916 1.00 84.12 185 SER A C 1
ATOM 1449 O O . SER A 1 185 ? 5.747 -7.018 -9.720 1.00 84.12 185 SER A O 1
ATOM 1451 N N . TRP A 1 186 ? 6.256 -5.849 -11.568 1.00 88.06 186 TRP A N 1
ATOM 1452 C CA . TRP A 1 186 ? 7.248 -5.016 -10.894 1.00 88.06 186 TRP A CA 1
ATOM 1453 C C . TRP A 1 186 ? 6.620 -4.162 -9.784 1.00 88.06 186 TRP A C 1
ATOM 1455 O O . TRP A 1 186 ? 7.164 -4.111 -8.679 1.00 88.06 186 TRP A O 1
ATOM 1465 N N . ALA A 1 187 ? 5.471 -3.525 -10.038 1.00 84.44 187 ALA A N 1
ATOM 1466 C CA . ALA A 1 187 ? 4.785 -2.698 -9.045 1.00 84.44 187 ALA A CA 1
ATOM 1467 C C . ALA A 1 187 ? 4.334 -3.519 -7.827 1.00 84.44 187 ALA A C 1
ATOM 1469 O O . ALA A 1 187 ? 4.500 -3.073 -6.695 1.00 84.44 187 ALA A O 1
ATOM 1470 N N . GLN A 1 188 ? 3.834 -4.741 -8.026 1.00 82.81 188 GLN A N 1
ATOM 1471 C CA . GLN A 1 188 ? 3.488 -5.639 -6.922 1.00 82.81 188 GLN A CA 1
ATOM 1472 C C . GLN A 1 188 ? 4.716 -6.063 -6.114 1.00 82.81 188 GLN A C 1
ATOM 1474 O O . GLN A 1 188 ? 4.669 -6.041 -4.886 1.00 82.81 188 GLN A O 1
ATOM 1479 N N . THR A 1 189 ? 5.822 -6.406 -6.775 1.00 78.12 189 THR A N 1
ATOM 1480 C CA . THR A 1 189 ? 7.056 -6.807 -6.087 1.00 78.12 189 THR A CA 1
ATOM 1481 C C . THR A 1 189 ? 7.657 -5.664 -5.269 1.00 78.12 189 THR A C 1
ATOM 1483 O O . THR A 1 189 ? 8.102 -5.887 -4.147 1.00 78.12 189 THR A O 1
ATOM 1486 N N . ASN A 1 190 ? 7.660 -4.441 -5.803 1.00 73.94 190 ASN A N 1
ATOM 1487 C CA . ASN A 1 190 ? 8.375 -3.316 -5.196 1.00 73.94 190 ASN A CA 1
ATOM 1488 C C . ASN A 1 190 ? 7.493 -2.438 -4.305 1.00 73.94 190 ASN A C 1
ATOM 1490 O O . ASN A 1 190 ? 7.974 -1.898 -3.314 1.00 73.94 190 ASN A O 1
ATOM 1494 N N . TRP A 1 191 ? 6.212 -2.284 -4.639 1.00 82.75 191 TRP A N 1
ATOM 1495 C CA . TRP A 1 191 ? 5.261 -1.408 -3.945 1.00 82.75 191 TRP A CA 1
ATOM 1496 C C . TRP A 1 191 ? 4.058 -2.168 -3.361 1.00 82.75 191 TRP A C 1
ATOM 1498 O O . TRP A 1 191 ? 3.110 -1.549 -2.871 1.00 82.75 191 TRP A O 1
ATOM 1508 N N . GLY A 1 192 ? 4.079 -3.505 -3.365 1.00 69.25 192 GLY A N 1
ATOM 1509 C CA . GLY A 1 192 ? 2.995 -4.339 -2.833 1.00 69.25 192 GLY A CA 1
ATOM 1510 C C . GLY A 1 192 ? 2.701 -4.117 -1.348 1.00 69.25 192 GLY A C 1
ATOM 1511 O O . GLY A 1 192 ? 1.568 -4.281 -0.911 1.00 69.25 192 GLY A O 1
ATOM 1512 N N . PHE A 1 193 ? 3.684 -3.666 -0.570 1.00 70.62 193 PHE A N 1
ATOM 1513 C CA . PHE A 1 193 ? 3.501 -3.394 0.857 1.00 70.62 193 PHE A CA 1
ATOM 1514 C C . PHE A 1 193 ? 2.633 -2.159 1.149 1.00 70.62 193 PHE A C 1
ATOM 1516 O O . PHE A 1 193 ? 2.122 -2.020 2.258 1.00 70.62 193 PHE A O 1
ATOM 1523 N N . TYR A 1 194 ? 2.440 -1.262 0.174 1.00 75.31 194 TYR A N 1
ATOM 1524 C CA . TYR A 1 194 ? 1.597 -0.076 0.351 1.00 75.31 194 TYR A CA 1
ATOM 1525 C C . TYR A 1 194 ? 0.102 -0.382 0.270 1.00 75.31 194 TYR A C 1
ATOM 1527 O O . TYR A 1 194 ? -0.708 0.436 0.707 1.00 75.31 194 TYR A O 1
ATOM 1535 N N . GLY A 1 195 ? -0.292 -1.529 -0.284 1.00 77.00 195 GLY A N 1
ATOM 1536 C CA . GLY A 1 195 ? -1.703 -1.826 -0.453 1.00 77.00 195 GLY A CA 1
ATOM 1537 C C . GLY A 1 195 ? -1.996 -3.035 -1.323 1.00 77.00 195 GLY A C 1
ATOM 1538 O O . GLY A 1 195 ? -1.108 -3.695 -1.854 1.00 77.00 195 GLY A O 1
ATOM 1539 N N . ARG A 1 196 ? -3.285 -3.316 -1.504 1.00 81.62 196 ARG A N 1
ATOM 1540 C CA . ARG A 1 196 ? -3.736 -4.384 -2.402 1.00 81.62 196 ARG A CA 1
ATOM 1541 C C . ARG A 1 196 ? -3.785 -3.859 -3.831 1.00 81.62 196 ARG A C 1
ATOM 1543 O O . ARG A 1 196 ? -4.539 -2.932 -4.125 1.00 81.62 196 ARG A O 1
ATOM 1550 N N . TRP A 1 197 ? -3.018 -4.485 -4.712 1.00 85.38 197 TRP A N 1
ATOM 1551 C CA . TRP A 1 197 ? -2.927 -4.136 -6.127 1.00 85.38 197 TRP A CA 1
ATOM 1552 C C . TRP A 1 197 ? -3.800 -5.054 -6.975 1.00 85.38 197 TRP A C 1
ATOM 1554 O O . TRP A 1 197 ? -3.710 -6.274 -6.862 1.00 85.38 197 TRP A O 1
ATOM 1564 N N . ASN A 1 198 ? -4.606 -4.463 -7.853 1.00 81.56 198 ASN A N 1
ATOM 1565 C CA . ASN A 1 198 ? -5.439 -5.172 -8.816 1.00 81.56 198 ASN A CA 1
ATOM 1566 C C . ASN A 1 198 ? -5.209 -4.608 -10.215 1.00 81.56 198 ASN A C 1
ATOM 1568 O O . ASN A 1 198 ? -5.142 -3.391 -10.408 1.00 81.56 198 ASN A O 1
ATOM 1572 N N . MET A 1 199 ? -5.133 -5.506 -11.189 1.00 89.12 199 MET A N 1
ATOM 1573 C CA . MET A 1 199 ? -5.031 -5.166 -12.599 1.00 89.12 199 MET A CA 1
ATOM 1574 C C . MET A 1 199 ? -6.384 -5.393 -13.270 1.00 89.12 199 MET A C 1
ATOM 1576 O O . MET A 1 199 ? -6.933 -6.491 -13.196 1.00 89.12 199 MET A O 1
ATOM 1580 N N . LEU A 1 200 ? -6.921 -4.362 -13.919 1.00 87.38 200 LEU A N 1
ATOM 1581 C CA . LEU A 1 200 ? -8.096 -4.470 -14.784 1.00 87.38 200 LEU A CA 1
ATOM 1582 C C . LEU A 1 200 ? -7.672 -4.331 -16.249 1.00 87.38 200 LEU A C 1
ATOM 1584 O O . LEU A 1 200 ? -6.505 -4.081 -16.552 1.00 87.38 200 LEU A O 1
ATOM 1588 N N . ALA A 1 201 ? -8.634 -4.476 -17.160 1.00 87.62 201 ALA A N 1
ATOM 1589 C CA . ALA A 1 201 ? -8.399 -4.367 -18.597 1.00 87.62 201 ALA A CA 1
ATOM 1590 C C . ALA A 1 201 ? -7.919 -2.970 -19.041 1.00 87.62 201 ALA A C 1
ATOM 1592 O O . ALA A 1 201 ? -7.208 -2.870 -20.035 1.00 87.62 201 ALA A O 1
ATOM 1593 N N . ASP A 1 202 ? -8.283 -1.905 -18.320 1.00 90.81 202 ASP A N 1
ATOM 1594 C CA . ASP A 1 202 ? -8.019 -0.511 -18.704 1.00 90.81 202 ASP A CA 1
ATOM 1595 C C . ASP A 1 202 ? -7.199 0.293 -17.677 1.00 90.81 202 ASP A C 1
ATOM 1597 O O . ASP A 1 202 ? -6.826 1.435 -17.959 1.00 90.81 202 ASP A O 1
ATOM 1601 N N . ARG A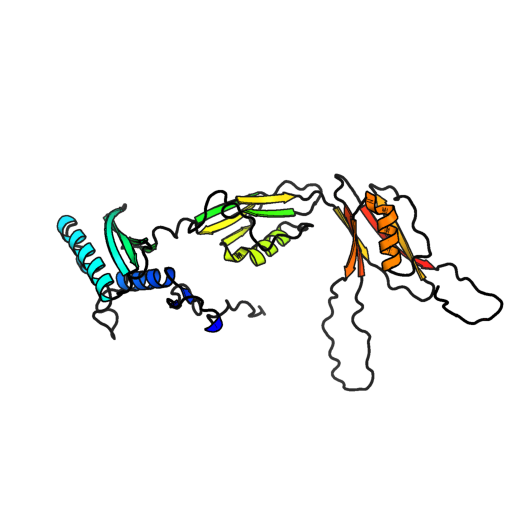 1 203 ? -6.943 -0.251 -16.478 1.00 90.00 203 ARG A N 1
ATOM 1602 C CA . ARG A 1 203 ? -6.278 0.470 -15.381 1.00 90.00 203 ARG A CA 1
ATOM 1603 C C . ARG A 1 203 ? -5.686 -0.436 -14.300 1.00 90.00 203 ARG A C 1
ATOM 1605 O O . ARG A 1 203 ? -6.176 -1.542 -14.061 1.00 90.00 203 ARG A O 1
ATOM 1612 N N . PHE A 1 204 ? -4.742 0.110 -13.539 1.00 92.50 204 PHE A N 1
ATOM 1613 C CA . PHE A 1 204 ? -4.382 -0.394 -12.211 1.00 92.50 204 PHE A CA 1
ATOM 1614 C C . PHE A 1 204 ? -5.240 0.248 -11.127 1.00 92.50 204 PHE A C 1
ATOM 1616 O O . PHE A 1 204 ? -5.548 1.441 -11.189 1.00 92.50 204 PHE A O 1
ATOM 1623 N N . VAL A 1 205 ? -5.581 -0.544 -10.111 1.00 87.44 205 VAL A N 1
ATOM 1624 C CA . VAL A 1 205 ? -6.256 -0.089 -8.893 1.00 87.44 205 VAL A CA 1
ATOM 1625 C C . VAL A 1 205 ? -5.446 -0.527 -7.681 1.00 87.44 205 VAL A C 1
ATOM 1627 O O . VAL A 1 205 ? -5.184 -1.718 -7.505 1.00 87.44 205 VAL A O 1
ATOM 1630 N N . MET A 1 206 ? -5.084 0.430 -6.830 1.00 86.25 206 MET A N 1
ATOM 1631 C CA . MET A 1 206 ? -4.425 0.183 -5.550 1.00 86.25 206 MET A CA 1
ATOM 1632 C C . MET A 1 206 ? -5.333 0.631 -4.407 1.00 86.25 206 MET A C 1
ATOM 1634 O O . MET A 1 206 ? -5.724 1.796 -4.343 1.00 86.25 206 MET A O 1
ATOM 1638 N N . TYR A 1 207 ? -5.624 -0.293 -3.496 1.00 82.69 207 TYR A N 1
ATOM 1639 C CA . TYR A 1 207 ? -6.303 -0.017 -2.232 1.00 82.69 207 TYR A CA 1
ATOM 1640 C C . TYR A 1 207 ? -5.249 0.147 -1.139 1.00 82.69 207 TYR A C 1
ATOM 1642 O O . TYR A 1 207 ? -4.571 -0.825 -0.800 1.00 82.69 207 TYR A O 1
ATOM 1650 N N . MET A 1 208 ? -5.095 1.358 -0.606 1.00 79.75 208 MET A N 1
ATOM 1651 C CA . MET A 1 208 ? -4.110 1.684 0.432 1.00 79.75 208 MET A CA 1
ATOM 1652 C C . MET A 1 208 ? -4.799 2.232 1.678 1.00 79.75 208 MET A C 1
ATOM 1654 O O . MET A 1 208 ? -5.767 2.980 1.576 1.00 79.75 208 MET A O 1
ATOM 1658 N N . LYS A 1 209 ? -4.268 1.920 2.861 1.00 78.50 209 LYS A N 1
ATOM 1659 C CA . LYS A 1 209 ? -4.741 2.504 4.122 1.00 78.50 209 LYS A CA 1
ATOM 1660 C C . LYS A 1 209 ? -4.596 4.030 4.118 1.00 78.50 209 LYS A C 1
ATOM 1662 O O . LYS A 1 209 ? -3.532 4.553 3.788 1.00 78.50 209 LYS A O 1
ATOM 1667 N N . ALA A 1 210 ? -5.643 4.750 4.520 1.00 68.62 210 ALA A N 1
ATOM 1668 C CA . ALA A 1 210 ? -5.616 6.211 4.623 1.00 68.62 210 ALA A CA 1
ATOM 1669 C C . ALA A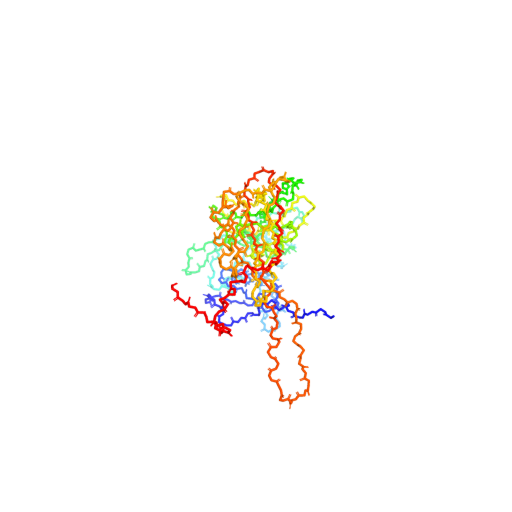 1 210 ? -4.749 6.721 5.787 1.00 68.62 210 ALA A C 1
ATOM 1671 O O . ALA A 1 210 ? -4.345 7.888 5.787 1.00 68.62 210 ALA A O 1
ATOM 1672 N N . ALA A 1 211 ? -4.443 5.871 6.772 1.00 64.88 211 ALA A N 1
ATOM 1673 C CA . ALA A 1 211 ? -3.665 6.252 7.942 1.00 64.88 211 ALA A CA 1
ATOM 1674 C C . ALA A 1 211 ? -2.290 6.832 7.551 1.00 64.88 211 ALA A C 1
ATOM 1676 O O . ALA A 1 211 ? -1.472 6.195 6.889 1.00 64.88 211 ALA A O 1
ATOM 1677 N N . GLY A 1 212 ? -2.033 8.077 7.965 1.00 65.31 212 GLY A N 1
ATOM 1678 C CA . GLY A 1 212 ? -0.756 8.762 7.734 1.00 65.31 212 GLY A CA 1
ATOM 1679 C C . GLY A 1 212 ? -0.511 9.235 6.293 1.00 65.31 212 GLY A C 1
ATOM 1680 O O . GLY A 1 212 ? 0.590 9.703 5.983 1.00 65.31 212 GLY A O 1
ATOM 1681 N N . VAL A 1 213 ? -1.503 9.144 5.405 1.00 73.69 213 VAL A N 1
ATOM 1682 C CA . VAL A 1 213 ? -1.401 9.615 4.017 1.00 73.69 213 VAL A CA 1
ATOM 1683 C C . VAL A 1 213 ? -1.926 11.047 3.914 1.00 73.69 213 VAL A C 1
ATOM 1685 O O . VAL A 1 213 ? -3.037 11.347 4.342 1.00 73.69 213 VAL A O 1
ATOM 1688 N N . LYS A 1 214 ? -1.125 11.952 3.341 1.00 75.19 214 LYS A N 1
ATOM 1689 C CA . LYS A 1 214 ? -1.503 13.352 3.097 1.00 75.19 214 LYS A CA 1
ATOM 1690 C C . LYS A 1 214 ? -1.709 13.581 1.591 1.00 75.19 214 LYS A C 1
ATOM 1692 O O . LYS A 1 214 ? -1.066 12.916 0.777 1.00 75.19 214 LYS A O 1
ATOM 1697 N N . PRO A 1 215 ? -2.582 14.504 1.168 1.00 71.06 215 PRO A N 1
ATOM 1698 C CA . PRO A 1 215 ? -2.603 14.956 -0.221 1.00 71.06 215 PRO A CA 1
ATOM 1699 C C . PRO A 1 215 ? -1.330 15.767 -0.560 1.00 71.06 215 PRO A C 1
ATOM 1701 O O . PRO A 1 215 ? -0.852 16.500 0.306 1.00 71.06 215 PRO A O 1
ATOM 1704 N N . PRO A 1 216 ? -0.794 15.688 -1.795 1.00 80.31 216 PRO A N 1
ATOM 1705 C CA . PRO A 1 216 ? -1.259 14.850 -2.894 1.00 80.31 216 PRO A CA 1
ATOM 1706 C C . PRO A 1 216 ? -0.730 13.417 -2.770 1.00 80.31 216 PRO A C 1
ATOM 1708 O O . PRO A 1 216 ? 0.438 13.182 -2.462 1.00 80.31 216 PRO A O 1
ATOM 1711 N N . THR A 1 217 ? -1.601 12.455 -3.048 1.00 83.19 217 THR A N 1
ATOM 1712 C CA . THR A 1 217 ? -1.232 11.049 -3.208 1.00 83.19 217 THR A CA 1
ATOM 1713 C C . THR A 1 217 ? -1.845 10.571 -4.514 1.00 83.19 217 THR A C 1
ATOM 1715 O O . THR A 1 217 ? -3.065 10.617 -4.668 1.00 83.19 217 THR A O 1
ATOM 1718 N N . THR A 1 218 ? -1.007 10.194 -5.476 1.00 88.19 218 THR A N 1
ATOM 1719 C CA . THR A 1 218 ? -1.421 9.914 -6.854 1.00 88.19 218 THR A CA 1
ATOM 1720 C C . THR A 1 218 ? -0.683 8.709 -7.416 1.00 88.19 218 THR A C 1
ATOM 1722 O O . THR A 1 218 ? 0.470 8.451 -7.080 1.00 88.19 218 THR A O 1
ATOM 1725 N N . LEU A 1 219 ? -1.362 7.987 -8.302 1.00 92.75 219 LEU A N 1
ATOM 1726 C CA . LEU A 1 219 ? -0.799 6.913 -9.106 1.00 92.75 219 LEU A CA 1
ATOM 1727 C C . LEU A 1 219 ? -1.066 7.247 -10.572 1.00 92.75 219 LEU A C 1
ATOM 1729 O O . LEU A 1 219 ? -2.189 7.611 -10.917 1.00 92.75 219 LEU A O 1
ATOM 1733 N N . ALA A 1 220 ? -0.054 7.143 -11.425 1.00 91.81 220 ALA A N 1
ATOM 1734 C CA . ALA A 1 220 ? -0.186 7.425 -12.850 1.00 91.81 220 ALA A CA 1
ATOM 1735 C C . ALA A 1 220 ? 0.628 6.432 -13.678 1.00 91.81 220 ALA A C 1
ATOM 1737 O O . ALA A 1 220 ? 1.682 5.980 -13.240 1.00 91.81 220 ALA A O 1
ATOM 1738 N N . ILE A 1 221 ? 0.139 6.122 -14.877 1.00 93.19 221 ILE A N 1
ATOM 1739 C CA . ILE A 1 221 ? 0.864 5.358 -15.893 1.00 93.19 221 ILE A CA 1
ATOM 1740 C C . ILE A 1 221 ? 1.027 6.261 -17.111 1.00 93.19 221 ILE A C 1
ATOM 1742 O O . ILE A 1 221 ? 0.086 6.945 -17.517 1.00 93.19 221 ILE A O 1
ATOM 1746 N N . SER A 1 222 ? 2.219 6.258 -17.686 1.00 89.94 222 SER A N 1
ATOM 1747 C CA . SER A 1 222 ? 2.563 6.969 -18.914 1.00 89.94 222 SER A CA 1
ATOM 1748 C C . SER A 1 222 ? 3.192 6.008 -19.918 1.00 89.94 222 SER A C 1
ATOM 1750 O O . SER A 1 222 ? 3.645 4.920 -19.566 1.00 89.94 222 SER A O 1
ATOM 1752 N N . VAL A 1 223 ? 3.209 6.411 -21.184 1.00 89.44 223 VAL A N 1
ATOM 1753 C CA . VAL A 1 223 ? 4.069 5.805 -22.205 1.00 89.44 223 VAL A CA 1
ATOM 1754 C C . VAL A 1 223 ? 5.340 6.630 -22.308 1.00 89.44 223 VAL A C 1
ATOM 1756 O O . VAL A 1 223 ? 5.284 7.862 -22.321 1.00 89.44 223 VAL A O 1
ATOM 1759 N N . LEU A 1 224 ? 6.478 5.953 -22.361 1.00 81.75 224 LEU A N 1
ATOM 1760 C CA . LEU A 1 224 ? 7.758 6.557 -22.685 1.00 81.75 224 LEU A CA 1
ATOM 1761 C C . LEU A 1 224 ? 7.956 6.425 -24.192 1.00 81.75 224 LEU A C 1
ATOM 1763 O O . LEU A 1 224 ? 8.050 5.293 -24.650 1.00 81.75 224 LEU A O 1
ATOM 1767 N N . PRO A 1 225 ? 8.026 7.522 -24.967 1.00 75.81 225 PRO A N 1
ATOM 1768 C CA . PRO A 1 225 ? 8.237 7.470 -26.412 1.00 75.81 225 PRO A CA 1
ATOM 1769 C C . PRO A 1 225 ? 9.699 7.123 -26.718 1.00 75.81 225 PRO A C 1
ATOM 1771 O O . PRO A 1 225 ? 10.445 7.929 -27.266 1.00 75.81 225 PRO A O 1
ATOM 1774 N N . ILE A 1 226 ? 10.123 5.944 -26.275 1.00 73.06 226 ILE A N 1
ATOM 1775 C CA . ILE A 1 226 ? 11.440 5.391 -26.519 1.00 73.06 226 ILE A CA 1
ATOM 1776 C C . ILE A 1 226 ? 11.291 4.067 -27.263 1.00 73.06 226 ILE A C 1
ATOM 1778 O O . ILE A 1 226 ? 10.438 3.247 -26.927 1.00 73.06 226 ILE A O 1
ATOM 1782 N N . THR A 1 227 ? 12.121 3.865 -28.275 1.00 71.06 227 THR A N 1
ATOM 1783 C CA . THR A 1 227 ? 12.194 2.632 -29.054 1.00 71.06 227 THR A CA 1
ATOM 1784 C C . THR A 1 227 ? 13.514 1.952 -28.727 1.00 71.06 227 THR A C 1
ATOM 1786 O O . THR A 1 227 ? 14.577 2.555 -28.889 1.00 71.06 227 THR A O 1
ATOM 1789 N N . THR A 1 228 ? 13.446 0.698 -28.282 1.00 71.88 228 THR A N 1
ATOM 1790 C CA . THR A 1 228 ? 14.625 -0.134 -28.027 1.00 71.88 228 THR A CA 1
ATOM 1791 C C . THR A 1 228 ? 14.752 -1.181 -29.120 1.00 71.88 228 THR A C 1
ATOM 1793 O O . THR A 1 228 ? 13.784 -1.868 -29.440 1.00 71.88 228 THR A O 1
ATOM 1796 N N . PHE A 1 229 ? 15.952 -1.336 -29.659 1.00 78.94 229 PHE A N 1
ATOM 1797 C CA . PHE A 1 229 ? 16.291 -2.358 -30.644 1.00 78.94 229 PHE A CA 1
ATOM 1798 C C . PHE A 1 229 ? 17.630 -2.989 -30.260 1.00 78.94 229 PHE A C 1
ATOM 1800 O O . PHE A 1 229 ? 18.461 -2.359 -29.602 1.00 78.94 229 PHE A O 1
ATOM 1807 N N . TYR A 1 230 ? 17.825 -4.256 -30.615 1.00 81.94 230 TYR A N 1
ATOM 1808 C CA . TYR A 1 230 ? 19.030 -4.989 -30.247 1.00 81.94 230 TYR A CA 1
ATOM 1809 C C . TYR A 1 230 ? 19.439 -5.989 -31.322 1.00 81.94 230 TYR A C 1
ATOM 1811 O O . TYR A 1 230 ? 18.608 -6.472 -32.087 1.00 81.94 230 TYR A O 1
ATOM 1819 N N . ALA A 1 231 ? 20.723 -6.332 -31.325 1.00 83.62 231 ALA A N 1
ATOM 1820 C CA . ALA A 1 231 ? 21.285 -7.396 -32.142 1.00 83.62 231 ALA A CA 1
ATOM 1821 C C . ALA A 1 231 ? 22.273 -8.209 -31.304 1.00 83.62 231 ALA A C 1
ATOM 1823 O O . ALA A 1 231 ? 23.043 -7.660 -30.514 1.00 83.62 231 ALA A O 1
ATOM 1824 N N . ILE A 1 232 ? 22.221 -9.529 -31.453 1.00 82.62 232 ILE A N 1
ATOM 1825 C CA . ILE A 1 232 ? 23.110 -10.449 -30.742 1.00 82.62 232 ILE A CA 1
ATOM 1826 C C . ILE A 1 232 ? 24.518 -10.317 -31.326 1.00 82.62 232 ILE A C 1
ATOM 1828 O O . ILE A 1 232 ? 24.682 -10.295 -32.545 1.00 82.62 232 ILE A O 1
ATOM 1832 N N . LEU A 1 233 ? 25.524 -10.237 -30.455 1.00 82.62 233 LEU A N 1
ATOM 1833 C CA . LEU A 1 233 ? 26.928 -10.240 -30.845 1.00 82.62 233 LEU A CA 1
ATOM 1834 C C . LEU A 1 233 ? 27.372 -11.690 -31.083 1.00 82.62 233 LEU A C 1
ATOM 1836 O O . LEU A 1 233 ? 27.299 -12.498 -30.155 1.00 82.62 233 LEU A O 1
ATOM 1840 N N . PRO A 1 234 ? 27.798 -12.048 -32.305 1.00 83.75 234 PRO A N 1
ATOM 1841 C CA . PRO A 1 234 ? 28.291 -13.388 -32.588 1.00 83.75 234 PRO A CA 1
ATOM 1842 C C . PRO A 1 234 ? 29.754 -13.553 -32.132 1.00 83.75 234 PRO A C 1
ATOM 1844 O O . PRO A 1 234 ? 30.538 -12.615 -32.226 1.00 83.75 234 PRO A O 1
ATOM 1847 N N . ASP A 1 235 ? 30.155 -14.752 -31.705 1.00 80.19 235 ASP A N 1
ATOM 1848 C CA . ASP A 1 235 ? 31.539 -15.008 -31.266 1.00 80.19 235 ASP A CA 1
ATOM 1849 C C . ASP A 1 235 ? 32.531 -14.878 -32.426 1.00 80.19 235 ASP A C 1
ATOM 1851 O O . ASP A 1 235 ? 32.389 -15.574 -33.428 1.00 80.19 235 ASP A O 1
ATOM 1855 N N . LEU A 1 236 ? 33.545 -14.022 -32.325 1.00 78.25 236 LEU A N 1
ATOM 1856 C CA . LEU A 1 236 ? 34.530 -13.845 -33.399 1.00 78.25 236 LEU A CA 1
ATOM 1857 C C . LEU A 1 236 ? 35.636 -14.909 -33.351 1.00 78.25 236 LEU A C 1
ATOM 1859 O O . LEU A 1 236 ? 36.245 -15.145 -32.307 1.00 78.25 236 LEU A O 1
ATOM 1863 N N . GLY A 1 237 ? 35.931 -15.514 -34.502 1.00 75.88 237 GLY A N 1
ATOM 1864 C CA . GLY A 1 237 ? 37.113 -16.343 -34.731 1.00 75.88 237 GLY A CA 1
ATOM 1865 C C . GLY A 1 237 ? 38.370 -15.523 -35.072 1.00 75.88 237 GLY A C 1
ATOM 1866 O O . GLY A 1 237 ? 38.303 -14.308 -35.277 1.00 75.88 237 GLY A O 1
ATOM 1867 N N . PRO A 1 238 ? 39.552 -16.164 -35.153 1.00 73.19 238 PRO A N 1
ATOM 1868 C CA . PRO A 1 238 ? 40.796 -15.476 -35.494 1.00 73.19 238 PRO A CA 1
ATOM 1869 C C . PRO A 1 238 ? 40.724 -14.871 -36.907 1.00 73.19 238 PRO A C 1
ATOM 1871 O O . PRO A 1 238 ? 40.564 -15.592 -37.887 1.00 73.19 238 PRO A O 1
ATOM 1874 N N . GLY A 1 239 ? 40.877 -13.546 -37.007 1.00 75.62 239 GLY A N 1
ATOM 1875 C CA . GLY A 1 239 ? 40.816 -12.802 -38.276 1.00 75.62 239 GLY A CA 1
ATOM 1876 C C . GLY A 1 239 ? 39.415 -12.328 -38.688 1.00 75.62 239 GLY A C 1
ATOM 1877 O O . GLY A 1 239 ? 39.268 -11.737 -39.758 1.00 75.62 239 GLY A O 1
ATOM 1878 N N . GLU A 1 240 ? 38.395 -12.558 -37.858 1.00 81.31 240 GLU A N 1
ATOM 1879 C CA . GLU A 1 240 ? 37.040 -12.041 -38.072 1.00 81.31 240 GLU A CA 1
ATOM 1880 C C . GLU A 1 240 ? 36.843 -10.682 -37.376 1.00 81.31 240 GLU A C 1
ATOM 1882 O O . GLU A 1 240 ? 37.420 -10.411 -36.320 1.00 81.31 240 GLU A O 1
ATOM 1887 N N . ALA A 1 241 ? 36.000 -9.837 -37.963 1.00 84.38 241 ALA A N 1
ATOM 1888 C CA . ALA A 1 241 ? 35.542 -8.569 -37.403 1.00 84.38 241 ALA A CA 1
ATOM 1889 C C . ALA A 1 241 ? 34.005 -8.500 -37.424 1.00 84.38 241 ALA A C 1
ATOM 1891 O O . ALA A 1 241 ? 33.341 -9.216 -38.181 1.00 84.38 241 ALA A O 1
ATOM 1892 N N . TYR A 1 242 ? 33.428 -7.643 -36.584 1.00 83.25 242 TYR A N 1
ATOM 1893 C CA . TYR A 1 242 ? 31.993 -7.376 -36.572 1.00 83.25 242 TYR A CA 1
ATOM 1894 C C . TYR A 1 242 ? 31.592 -6.542 -37.787 1.00 83.25 242 TYR A C 1
ATOM 1896 O O . TYR A 1 242 ? 32.182 -5.494 -38.043 1.00 83.25 242 TYR A O 1
ATOM 1904 N N . SER A 1 243 ? 30.526 -6.955 -38.469 1.00 83.81 243 SER A N 1
ATOM 1905 C CA . SER A 1 243 ? 29.784 -6.077 -39.373 1.00 83.81 243 SER A CA 1
ATOM 1906 C C . SER A 1 243 ? 28.506 -5.615 -38.688 1.00 83.81 243 SER A C 1
ATOM 1908 O O . SER A 1 243 ? 27.788 -6.421 -38.097 1.00 83.81 243 SER A O 1
ATOM 1910 N N . VAL A 1 244 ? 28.212 -4.317 -38.748 1.00 84.25 244 VAL A N 1
ATOM 1911 C CA . VAL A 1 244 ? 26.980 -3.749 -38.193 1.00 84.25 244 VAL A CA 1
ATOM 1912 C C . VAL A 1 244 ? 26.263 -2.917 -39.248 1.00 84.25 244 VAL A C 1
ATOM 1914 O O . VAL A 1 244 ? 26.858 -2.068 -39.909 1.00 84.25 244 VAL A O 1
ATOM 1917 N N . SER A 1 245 ? 24.968 -3.174 -39.405 1.00 83.56 245 SER A N 1
ATOM 1918 C CA . SER A 1 245 ? 24.063 -2.406 -40.255 1.00 83.56 245 SER A CA 1
ATOM 1919 C C . SER A 1 245 ? 22.905 -1.914 -39.401 1.00 83.56 245 SER A C 1
ATOM 1921 O O . SER A 1 245 ? 22.326 -2.670 -38.617 1.00 83.56 245 SER A O 1
ATOM 1923 N N . PHE A 1 246 ? 22.594 -0.630 -39.542 1.00 82.56 246 PHE A N 1
ATOM 1924 C CA . PHE A 1 246 ? 21.502 0.016 -38.842 1.00 82.56 246 PHE A CA 1
ATOM 1925 C C . PHE A 1 246 ? 20.635 0.756 -39.845 1.00 82.56 246 PHE A C 1
ATOM 1927 O O . PHE A 1 246 ? 21.142 1.598 -40.582 1.00 82.56 246 PHE A O 1
ATOM 1934 N N . LYS A 1 247 ? 19.338 0.455 -39.870 1.00 82.06 247 LYS A N 1
ATOM 1935 C CA . LYS A 1 247 ? 18.368 1.191 -40.678 1.00 82.06 247 LYS A CA 1
ATOM 1936 C C . LYS A 1 247 ? 17.522 2.082 -39.797 1.00 82.06 247 LYS A C 1
ATOM 1938 O O . LYS A 1 247 ? 16.962 1.616 -38.807 1.00 82.06 247 LYS A O 1
ATOM 1943 N N . VAL A 1 248 ? 17.395 3.340 -40.200 1.00 78.06 248 VAL A N 1
ATOM 1944 C CA . VAL A 1 248 ? 16.515 4.335 -39.593 1.00 78.06 248 VAL A CA 1
ATOM 1945 C C . VAL A 1 248 ? 15.360 4.578 -40.552 1.00 78.06 248 VAL A C 1
ATOM 1947 O O . VAL A 1 248 ? 15.560 5.073 -41.658 1.00 78.06 248 VAL A O 1
ATOM 1950 N N . ASN A 1 249 ? 14.142 4.226 -40.142 1.00 78.12 249 ASN A N 1
ATOM 1951 C CA . ASN A 1 249 ? 12.921 4.388 -40.941 1.00 78.12 249 ASN A CA 1
ATOM 1952 C C . ASN A 1 249 ? 13.018 3.749 -42.344 1.00 78.12 249 ASN A C 1
ATOM 1954 O O . ASN A 1 249 ? 12.482 4.275 -43.318 1.00 78.12 249 ASN A O 1
ATOM 1958 N N . GLY A 1 250 ? 13.726 2.618 -42.445 1.00 74.25 250 GLY A N 1
ATOM 1959 C CA . GLY A 1 250 ? 13.922 1.866 -43.688 1.00 74.25 250 GLY A CA 1
ATOM 1960 C C . GLY A 1 250 ? 15.119 2.294 -44.547 1.00 74.25 250 GLY A C 1
ATOM 1961 O O . GLY A 1 250 ? 15.421 1.593 -45.514 1.00 74.25 250 GLY A O 1
ATOM 1962 N N . GLU A 1 251 ? 15.823 3.375 -44.198 1.00 80.88 251 GLU A N 1
ATOM 1963 C CA . GLU A 1 251 ? 17.049 3.819 -44.879 1.00 80.88 251 GLU A CA 1
ATOM 1964 C C . GLU A 1 251 ? 18.299 3.451 -44.070 1.00 80.88 251 GLU A C 1
ATOM 1966 O O . GLU A 1 251 ? 18.292 3.542 -42.843 1.00 80.88 251 GLU A O 1
ATOM 1971 N N . ASP A 1 252 ? 19.382 3.043 -44.739 1.00 80.12 252 ASP A N 1
ATOM 1972 C CA . ASP A 1 252 ? 20.645 2.721 -44.066 1.00 80.12 252 ASP A CA 1
ATOM 1973 C C . ASP A 1 252 ? 21.256 3.976 -43.418 1.00 80.12 252 ASP A C 1
ATOM 1975 O O . ASP A 1 252 ? 21.437 5.015 -44.061 1.00 80.12 252 ASP A O 1
ATOM 1979 N N . ALA A 1 253 ? 21.597 3.873 -42.134 1.00 81.56 253 ALA A N 1
ATOM 1980 C CA . ALA A 1 253 ? 22.225 4.942 -41.378 1.00 81.56 253 ALA A CA 1
ATOM 1981 C C . ALA A 1 253 ? 23.650 5.188 -41.885 1.00 81.56 253 ALA A C 1
ATOM 1983 O O . ALA A 1 253 ? 24.481 4.280 -41.943 1.00 81.56 253 ALA A O 1
ATOM 1984 N N . ALA A 1 254 ? 23.947 6.441 -42.220 1.00 79.50 254 ALA A N 1
ATOM 1985 C CA . ALA A 1 254 ? 25.296 6.876 -42.549 1.00 79.50 254 ALA A CA 1
ATOM 1986 C C . ALA A 1 254 ? 26.029 7.357 -41.282 1.00 79.50 254 ALA A C 1
ATOM 1988 O O . ALA A 1 254 ? 25.398 7.980 -40.425 1.00 79.50 254 ALA A O 1
ATOM 1989 N N . PRO A 1 255 ? 27.354 7.160 -41.169 1.00 84.88 255 PRO A N 1
ATOM 1990 C CA . PRO A 1 255 ? 28.239 6.417 -42.075 1.00 84.88 255 PRO A CA 1
ATOM 1991 C C . PRO A 1 255 ? 28.093 4.890 -41.947 1.00 84.88 255 PRO A C 1
ATOM 1993 O O . PRO A 1 255 ? 27.584 4.399 -40.946 1.00 84.88 255 PRO A O 1
ATOM 1996 N N . VAL A 1 256 ? 28.555 4.149 -42.963 1.00 83.62 256 VAL A N 1
ATOM 1997 C CA . VAL A 1 256 ? 28.644 2.676 -42.941 1.00 83.62 256 VAL A CA 1
ATOM 1998 C C . VAL A 1 256 ? 29.801 2.250 -42.036 1.00 83.62 256 VAL A C 1
ATOM 2000 O O . VAL A 1 256 ? 30.854 2.892 -42.040 1.00 83.62 256 VAL A O 1
ATOM 2003 N N . ALA A 1 257 ? 29.605 1.177 -41.270 1.00 83.88 257 ALA A N 1
ATOM 2004 C CA . ALA A 1 257 ? 30.620 0.649 -40.369 1.00 83.88 257 ALA A CA 1
ATOM 2005 C C . ALA A 1 257 ? 31.852 0.110 -41.114 1.00 83.88 257 ALA A C 1
ATOM 2007 O O . ALA A 1 257 ? 31.700 -0.481 -42.184 1.00 83.88 257 ALA A O 1
ATOM 2008 N N . PRO A 1 258 ? 33.065 0.305 -40.571 1.00 83.12 258 PRO A N 1
ATOM 2009 C CA . PRO A 1 258 ? 34.279 -0.272 -41.128 1.00 83.12 258 PRO A CA 1
ATOM 2010 C C . PRO A 1 258 ? 34.388 -1.771 -40.801 1.00 83.12 258 PRO A C 1
ATOM 2012 O O . PRO A 1 258 ? 33.891 -2.238 -39.778 1.00 83.12 258 PRO A O 1
ATOM 2015 N N . ASP A 1 259 ? 35.090 -2.518 -41.657 1.00 80.31 259 ASP A N 1
ATOM 2016 C CA . ASP A 1 259 ? 35.261 -3.977 -41.548 1.00 80.31 259 ASP A CA 1
ATOM 2017 C C . ASP A 1 259 ? 36.425 -4.397 -40.613 1.00 80.31 259 ASP A C 1
ATOM 2019 O O . ASP A 1 259 ? 36.959 -5.501 -40.725 1.00 80.31 259 ASP A O 1
ATOM 2023 N N . ASP A 1 260 ? 36.869 -3.518 -39.707 1.00 81.38 260 ASP A N 1
ATOM 2024 C CA . ASP A 1 260 ? 38.016 -3.720 -38.802 1.00 81.38 260 ASP A CA 1
ATOM 2025 C C . ASP A 1 260 ? 37.636 -3.733 -37.306 1.00 81.38 260 ASP A C 1
ATOM 2027 O O . ASP A 1 260 ? 38.496 -3.733 -36.418 1.00 81.38 260 ASP A O 1
ATOM 2031 N N . LEU A 1 261 ? 36.338 -3.803 -37.000 1.00 84.06 261 LEU A N 1
ATOM 2032 C CA . LEU A 1 261 ? 35.810 -3.823 -35.636 1.00 84.06 261 LEU A CA 1
ATOM 2033 C C . LEU A 1 261 ? 35.983 -5.204 -34.984 1.00 84.06 261 LEU A C 1
ATOM 2035 O O . LEU A 1 261 ? 35.072 -6.025 -34.957 1.00 84.06 261 LEU A O 1
ATOM 2039 N N . VAL A 1 262 ? 37.162 -5.464 -34.423 1.00 81.44 262 VAL A N 1
ATOM 2040 C CA . VAL A 1 262 ? 37.535 -6.783 -33.864 1.00 81.44 262 VAL A CA 1
ATOM 2041 C C . VAL A 1 262 ? 37.176 -6.990 -32.386 1.00 81.44 262 VAL A C 1
ATOM 2043 O O . VAL A 1 262 ? 37.336 -8.088 -31.859 1.00 81.44 262 VAL A O 1
ATOM 2046 N N . THR A 1 263 ? 36.699 -5.958 -31.678 1.00 81.62 263 THR A N 1
ATOM 2047 C CA . THR A 1 263 ? 36.283 -6.084 -30.267 1.00 81.62 263 THR A CA 1
ATOM 2048 C C . THR A 1 263 ? 34.903 -5.472 -30.020 1.00 81.62 263 THR A C 1
ATOM 2050 O O . THR A 1 263 ? 34.571 -4.464 -30.648 1.00 81.62 263 THR A O 1
ATOM 2053 N N . PRO A 1 264 ? 34.112 -6.001 -29.060 1.00 80.50 264 PRO A N 1
ATOM 2054 C CA . PRO A 1 264 ? 32.831 -5.398 -28.684 1.00 80.50 264 PRO A CA 1
ATOM 2055 C C . PRO A 1 264 ? 32.968 -3.939 -28.218 1.00 80.50 264 PRO A C 1
ATOM 2057 O O . PRO A 1 264 ? 32.113 -3.110 -28.509 1.00 80.50 264 PRO A O 1
ATOM 2060 N N . GLY A 1 265 ? 34.070 -3.598 -27.539 1.00 81.38 265 GLY A N 1
ATOM 2061 C CA . GLY A 1 265 ? 34.352 -2.224 -27.116 1.00 81.38 265 GLY A CA 1
ATOM 2062 C C . GLY A 1 265 ? 34.603 -1.271 -28.288 1.00 81.38 265 GLY A C 1
ATOM 2063 O O . GLY A 1 265 ? 34.085 -0.157 -28.279 1.00 81.38 265 GLY A O 1
ATOM 2064 N N . ALA A 1 266 ? 35.344 -1.713 -29.313 1.00 83.12 266 ALA A N 1
ATOM 2065 C CA . ALA A 1 266 ? 35.561 -0.930 -30.532 1.00 83.12 266 ALA A CA 1
ATOM 2066 C C . ALA A 1 266 ? 34.256 -0.725 -31.314 1.00 83.12 266 ALA A C 1
ATOM 2068 O O . ALA A 1 266 ? 33.981 0.386 -31.763 1.00 83.12 266 ALA A O 1
ATOM 2069 N N . LEU A 1 267 ? 33.426 -1.770 -31.409 1.00 84.06 267 LEU A N 1
ATOM 2070 C CA . LEU A 1 267 ? 32.095 -1.691 -32.009 1.00 84.06 267 LEU A CA 1
ATOM 2071 C C . LEU A 1 267 ? 31.207 -0.672 -31.278 1.00 84.06 267 LEU A C 1
ATOM 2073 O O . LEU A 1 267 ? 30.626 0.199 -31.920 1.00 84.06 267 LEU A O 1
ATOM 2077 N N . LEU A 1 268 ? 31.130 -0.744 -29.944 1.00 84.50 268 LEU A N 1
ATOM 2078 C CA . LEU A 1 268 ? 30.327 0.185 -29.146 1.00 84.50 268 LEU A CA 1
ATOM 2079 C C . LEU A 1 268 ? 30.800 1.634 -29.305 1.00 84.50 268 LEU A C 1
ATOM 2081 O O . LEU A 1 268 ? 29.971 2.519 -29.501 1.00 84.50 268 LEU A O 1
ATOM 2085 N N . ALA A 1 269 ? 32.112 1.876 -29.240 1.00 84.50 269 ALA A N 1
ATOM 2086 C CA . ALA A 1 269 ? 32.674 3.215 -29.407 1.00 84.50 269 ALA A CA 1
ATOM 2087 C C . ALA A 1 269 ? 32.335 3.794 -30.787 1.00 84.50 269 ALA A C 1
ATOM 2089 O O . ALA A 1 269 ? 31.828 4.910 -30.880 1.00 84.50 269 ALA A O 1
ATOM 2090 N N . TRP A 1 270 ? 32.525 3.004 -31.849 1.00 88.12 270 TRP A N 1
ATOM 2091 C CA . TRP A 1 270 ? 32.225 3.447 -33.207 1.00 88.12 270 TRP A CA 1
ATOM 2092 C C . TRP A 1 270 ? 30.739 3.777 -33.383 1.00 88.12 270 TRP A C 1
ATOM 2094 O O . TRP A 1 270 ? 30.394 4.841 -33.900 1.00 88.12 270 TRP A O 1
ATOM 2104 N N . VAL A 1 271 ? 29.854 2.895 -32.917 1.00 87.06 271 VAL A N 1
ATOM 2105 C CA . VAL A 1 271 ? 28.405 3.089 -33.021 1.00 87.06 271 VAL A CA 1
ATOM 2106 C C . VAL A 1 271 ? 27.952 4.321 -32.221 1.00 87.06 271 VAL A C 1
ATOM 2108 O O . VAL A 1 271 ? 27.130 5.100 -32.703 1.00 87.06 271 VAL A O 1
ATOM 2111 N N . GLN A 1 272 ? 28.525 4.549 -31.038 1.00 86.44 272 GLN A N 1
ATOM 2112 C CA . GLN A 1 272 ? 28.221 5.716 -30.209 1.00 86.44 272 GLN A CA 1
ATOM 2113 C C . GLN A 1 272 ? 28.676 7.029 -30.868 1.00 86.44 272 GLN A C 1
ATOM 2115 O O . GLN A 1 272 ? 27.929 8.008 -30.851 1.00 86.44 272 GLN A O 1
ATOM 2120 N N . ASP A 1 273 ? 29.864 7.051 -31.473 1.00 87.62 273 ASP A N 1
ATOM 2121 C CA . ASP A 1 273 ? 30.425 8.253 -32.100 1.00 87.62 273 ASP A CA 1
ATOM 2122 C C . ASP A 1 273 ? 29.708 8.629 -33.406 1.00 87.62 273 ASP A C 1
ATOM 2124 O O . ASP A 1 273 ? 29.555 9.811 -33.717 1.00 87.62 273 ASP A O 1
ATOM 2128 N N . ASN A 1 274 ? 29.244 7.634 -34.168 1.00 87.19 274 ASN A N 1
ATOM 2129 C CA . ASN A 1 274 ? 28.674 7.844 -35.501 1.00 87.19 274 ASN A CA 1
ATOM 2130 C C . ASN A 1 274 ? 27.141 7.872 -35.505 1.00 87.19 274 ASN A C 1
ATOM 2132 O O . ASN A 1 274 ? 26.540 8.692 -36.199 1.00 87.19 274 ASN A O 1
ATOM 2136 N N . TRP A 1 275 ? 26.492 7.013 -34.716 1.00 85.62 275 TRP A N 1
ATOM 2137 C CA . TRP A 1 275 ? 25.029 6.896 -34.653 1.00 85.62 275 TRP A CA 1
ATOM 2138 C C . TRP A 1 275 ? 24.442 7.370 -33.315 1.00 85.62 275 TRP A C 1
ATOM 2140 O O . TRP A 1 275 ? 23.247 7.190 -33.064 1.00 85.62 275 TRP A O 1
ATOM 2150 N N . GLY A 1 276 ? 25.239 8.025 -32.463 1.00 79.75 276 GLY A N 1
ATOM 2151 C CA . GLY A 1 276 ? 24.796 8.573 -31.173 1.00 79.75 276 GLY A CA 1
ATOM 2152 C C . GLY A 1 276 ? 23.698 9.641 -31.269 1.00 79.75 276 GLY A C 1
ATOM 2153 O O . GLY A 1 276 ? 22.977 9.882 -30.305 1.00 79.75 276 GLY A O 1
ATOM 2154 N N . ALA A 1 277 ? 23.528 10.271 -32.437 1.00 79.50 277 ALA A N 1
ATOM 2155 C CA . ALA A 1 277 ? 22.433 11.212 -32.686 1.00 79.50 277 ALA A CA 1
ATOM 2156 C C . ALA A 1 277 ? 21.065 10.519 -32.836 1.00 79.50 277 ALA A C 1
ATOM 2158 O O . ALA A 1 277 ? 20.031 11.151 -32.620 1.00 79.50 277 ALA A O 1
ATOM 2159 N N . HIS A 1 278 ? 21.053 9.237 -33.217 1.00 77.25 278 HIS A N 1
ATOM 2160 C CA . HIS A 1 278 ? 19.831 8.467 -33.454 1.00 77.25 278 HIS A CA 1
ATOM 2161 C C . HIS A 1 278 ? 19.395 7.666 -32.229 1.00 77.25 278 HIS A C 1
ATOM 2163 O O . HIS A 1 278 ? 18.196 7.489 -32.011 1.00 77.25 278 HIS A O 1
ATOM 2169 N N . ALA A 1 279 ? 20.350 7.186 -31.434 1.00 79.75 279 ALA A N 1
ATOM 2170 C CA . ALA A 1 279 ? 20.093 6.407 -30.234 1.00 79.75 279 ALA A CA 1
ATOM 2171 C C . ALA A 1 279 ? 21.259 6.515 -29.244 1.00 79.75 279 ALA A C 1
ATOM 2173 O O . ALA A 1 279 ? 22.392 6.806 -29.621 1.00 79.75 279 ALA A O 1
ATOM 2174 N N . SER A 1 280 ? 20.976 6.230 -27.978 1.00 81.81 280 SER A N 1
ATOM 2175 C CA . SER A 1 280 ? 21.993 5.911 -26.975 1.00 81.81 280 SER A CA 1
ATOM 2176 C C . SER A 1 280 ? 22.312 4.422 -27.052 1.00 81.81 280 SER A C 1
ATOM 2178 O O . SER A 1 280 ? 21.384 3.610 -27.052 1.00 81.81 280 SER A O 1
ATOM 2180 N N . TRP A 1 281 ? 23.592 4.057 -27.090 1.00 83.19 281 TRP A N 1
ATOM 2181 C CA . TRP A 1 281 ? 24.019 2.680 -27.329 1.00 83.19 281 TRP A CA 1
ATOM 2182 C C . TRP A 1 281 ? 24.679 2.051 -26.103 1.00 83.19 281 TRP A C 1
ATOM 2184 O O . TRP A 1 281 ? 25.292 2.731 -25.279 1.00 83.19 281 TRP A O 1
ATOM 2194 N N . GLY A 1 282 ? 24.558 0.732 -25.981 1.00 83.56 282 GLY A N 1
ATOM 2195 C CA . GLY A 1 282 ? 25.165 -0.047 -24.907 1.00 83.56 282 GLY A CA 1
ATOM 2196 C C . GLY A 1 282 ? 25.296 -1.521 -25.269 1.00 83.56 282 GLY A C 1
ATOM 2197 O O . GLY A 1 282 ? 24.673 -1.995 -26.215 1.00 83.56 282 GLY A O 1
ATOM 2198 N N . ILE A 1 283 ? 26.112 -2.252 -24.511 1.00 85.44 283 ILE A N 1
ATOM 2199 C CA . ILE A 1 283 ? 26.220 -3.711 -24.613 1.00 85.44 283 ILE A CA 1
ATOM 2200 C C . ILE A 1 283 ? 25.676 -4.322 -23.327 1.00 85.44 283 ILE A C 1
ATOM 2202 O O . ILE A 1 283 ? 26.066 -3.923 -22.231 1.00 85.44 283 ILE A O 1
ATOM 2206 N N . GLU A 1 284 ? 24.795 -5.303 -23.475 1.00 79.62 284 GLU A N 1
ATOM 2207 C CA . GLU A 1 284 ? 24.204 -6.061 -22.374 1.00 79.62 284 GLU A CA 1
ATOM 2208 C C . GLU A 1 284 ? 24.556 -7.545 -22.523 1.00 79.62 284 GLU A C 1
ATOM 2210 O O . GLU A 1 284 ? 24.696 -8.045 -23.641 1.00 79.62 284 GLU A O 1
ATOM 2215 N N . TRP A 1 285 ? 24.693 -8.264 -21.408 1.00 74.56 285 TRP A N 1
ATOM 2216 C CA . TRP A 1 285 ? 24.765 -9.726 -21.431 1.00 74.56 285 TRP A CA 1
ATOM 2217 C C . TRP A 1 285 ? 23.356 -10.328 -21.434 1.00 74.56 285 TRP A C 1
ATOM 2219 O O . TRP A 1 285 ? 22.401 -9.725 -20.939 1.00 74.56 285 TRP A O 1
ATOM 2229 N N . ILE A 1 286 ? 23.229 -11.519 -22.007 1.00 70.06 286 ILE A N 1
ATOM 2230 C CA . ILE A 1 286 ? 22.000 -12.308 -22.017 1.00 70.06 286 ILE A CA 1
ATOM 2231 C C . ILE A 1 286 ? 22.147 -13.399 -20.955 1.00 70.06 286 ILE A C 1
ATOM 2233 O O . ILE A 1 286 ? 23.099 -14.177 -20.996 1.00 70.06 286 ILE A O 1
ATOM 2237 N N . ASP A 1 287 ? 21.200 -13.473 -20.018 1.00 53.41 287 ASP A N 1
ATOM 2238 C CA . ASP A 1 287 ? 21.140 -14.581 -19.064 1.00 53.41 287 ASP A CA 1
ATOM 2239 C C . ASP A 1 287 ? 20.784 -15.876 -19.813 1.00 53.41 287 ASP A C 1
ATOM 2241 O O . ASP A 1 287 ? 19.687 -16.035 -20.356 1.00 53.41 287 ASP A O 1
ATOM 2245 N N . GLY A 1 288 ? 21.748 -16.793 -19.877 1.00 51.12 288 GLY A N 1
ATOM 2246 C CA . GLY A 1 288 ? 21.614 -18.088 -20.527 1.00 51.12 288 GLY A CA 1
ATOM 2247 C C . GLY A 1 288 ? 20.901 -19.108 -19.641 1.00 51.12 288 GLY A C 1
ATOM 2248 O O . GLY A 1 288 ? 21.364 -19.456 -18.560 1.00 51.12 288 GLY A O 1
ATOM 2249 N N . ILE A 1 289 ? 19.785 -19.617 -20.155 1.00 44.16 289 ILE A N 1
ATOM 2250 C CA . ILE A 1 289 ? 19.123 -20.874 -19.784 1.00 44.16 289 ILE A CA 1
ATOM 2251 C C . ILE A 1 289 ? 20.139 -22.021 -19.885 1.00 44.16 289 ILE A C 1
ATOM 2253 O O . ILE A 1 289 ? 20.438 -22.501 -20.975 1.00 44.16 289 ILE A O 1
ATOM 2257 N N . GLY A 1 290 ? 20.666 -22.459 -18.748 1.00 37.94 290 GLY A N 1
ATOM 2258 C CA . GLY A 1 290 ? 21.497 -23.650 -18.635 1.00 37.94 290 GLY A CA 1
ATOM 2259 C C . GLY A 1 290 ? 21.263 -24.279 -17.272 1.00 37.94 290 GLY A C 1
ATOM 2260 O O . GLY A 1 290 ? 21.740 -23.766 -16.265 1.00 37.94 290 GLY A O 1
ATOM 2261 N N . GLU A 1 291 ? 20.489 -25.365 -17.228 1.00 40.06 291 GLU A N 1
ATOM 2262 C CA . GLU A 1 291 ? 20.525 -26.272 -16.078 1.00 40.06 291 GLU A CA 1
ATOM 2263 C C . GLU A 1 291 ? 21.970 -26.784 -15.958 1.00 40.06 291 GLU A C 1
ATOM 2265 O O . GLU A 1 291 ? 22.519 -27.249 -16.963 1.00 40.06 291 GLU A O 1
ATOM 2270 N N . PRO A 1 292 ? 22.618 -26.693 -14.784 1.00 39.25 292 PRO A N 1
ATOM 2271 C CA . PRO A 1 292 ? 23.930 -27.287 -14.598 1.00 39.25 292 PRO A CA 1
ATOM 2272 C C . PRO A 1 292 ? 23.800 -28.802 -14.779 1.00 39.25 292 PRO A C 1
ATOM 2274 O O . PRO A 1 292 ? 23.204 -29.493 -13.952 1.00 39.25 292 PRO A O 1
ATOM 2277 N N . VAL A 1 293 ? 24.342 -29.330 -15.876 1.00 43.94 293 VAL A N 1
ATOM 2278 C CA . VAL A 1 293 ? 24.493 -30.774 -16.052 1.00 43.94 293 VAL A CA 1
ATOM 2279 C C . VAL A 1 293 ? 25.654 -31.199 -15.162 1.00 43.94 293 VAL A C 1
ATOM 2281 O O . VAL A 1 293 ? 26.816 -31.036 -15.518 1.00 43.94 293 VAL A O 1
ATOM 2284 N N . PHE A 1 294 ? 25.344 -31.715 -13.976 1.00 33.28 294 PHE A N 1
ATOM 2285 C CA . PHE A 1 294 ? 26.316 -32.486 -13.211 1.00 33.28 294 PHE A CA 1
ATOM 2286 C C . PHE A 1 294 ? 26.506 -33.818 -13.945 1.00 33.28 294 PHE A C 1
ATOM 2288 O O . PHE A 1 294 ? 25.574 -34.618 -14.017 1.00 33.28 294 PHE A O 1
ATOM 2295 N N . SER A 1 295 ? 27.676 -34.041 -14.548 1.00 45.03 295 SER A N 1
ATOM 2296 C CA . SER A 1 295 ? 28.060 -35.389 -14.961 1.00 45.03 295 SER A CA 1
ATOM 2297 C C . SER A 1 295 ? 28.482 -36.166 -13.710 1.00 45.03 295 SER A C 1
ATOM 2299 O O . SER A 1 295 ? 29.332 -35.728 -12.936 1.00 45.03 295 SER A O 1
ATOM 2301 N N . ASP A 1 296 ? 27.858 -37.321 -13.489 1.00 43.41 296 ASP A N 1
ATOM 2302 C CA . ASP A 1 296 ? 28.068 -38.175 -12.310 1.00 43.41 296 ASP A CA 1
ATOM 2303 C C . ASP A 1 296 ? 29.378 -38.990 -12.363 1.00 43.41 296 ASP A C 1
ATOM 2305 O O . ASP A 1 296 ? 29.491 -40.032 -11.716 1.00 43.41 296 ASP A O 1
ATOM 2309 N N . GLU A 1 297 ? 30.394 -38.546 -13.106 1.00 41.94 297 GLU A N 1
ATOM 2310 C CA . GLU A 1 297 ? 31.677 -39.246 -13.176 1.00 41.94 297 GLU A CA 1
ATOM 2311 C C . GLU A 1 297 ? 32.853 -38.293 -12.965 1.00 41.94 297 GLU A C 1
ATOM 2313 O O . GLU A 1 297 ? 33.171 -37.411 -13.758 1.00 41.94 297 GLU A O 1
ATOM 2318 N N . PHE A 1 298 ? 33.506 -38.509 -11.825 1.00 40.97 298 PHE A N 1
ATOM 2319 C CA . PHE A 1 298 ? 34.743 -37.884 -11.384 1.00 40.97 298 PHE A CA 1
ATOM 2320 C C . PHE A 1 298 ? 35.905 -38.404 -12.251 1.00 40.97 298 PHE A C 1
ATOM 2322 O O . PHE A 1 298 ? 36.716 -39.215 -11.804 1.00 40.97 298 PHE A O 1
ATOM 2329 N N . SER A 1 299 ? 35.964 -37.995 -13.516 1.00 42.97 299 SER A N 1
ATOM 2330 C CA . SER A 1 299 ? 37.048 -38.353 -14.433 1.00 42.97 299 SER A CA 1
ATOM 2331 C C . SER A 1 299 ? 37.527 -37.126 -15.198 1.00 42.97 299 SER A C 1
ATOM 2333 O O . SER A 1 299 ? 36.884 -36.674 -16.134 1.00 42.97 299 SER A O 1
ATOM 2335 N N . GLU A 1 300 ? 38.651 -36.595 -14.716 1.00 45.78 300 GLU A N 1
ATOM 2336 C CA . GLU A 1 300 ? 39.744 -35.962 -15.464 1.00 45.78 300 GLU A CA 1
ATOM 2337 C C . GLU A 1 300 ? 39.424 -35.410 -16.865 1.00 45.78 300 GLU A C 1
ATOM 2339 O O . GLU A 1 300 ? 39.958 -35.879 -17.858 1.00 45.78 300 GLU A O 1
ATOM 2344 N N . GLU A 1 301 ? 38.634 -34.345 -16.929 1.00 37.78 301 GLU A N 1
ATOM 2345 C CA . GLU A 1 301 ? 38.872 -33.198 -17.808 1.00 37.78 301 GLU A CA 1
ATOM 2346 C C . GLU A 1 301 ? 38.037 -32.041 -17.253 1.00 37.78 301 GLU A C 1
ATOM 2348 O O . GLU A 1 301 ? 36.831 -32.149 -17.045 1.00 37.78 301 GLU A O 1
ATOM 2353 N N . PHE A 1 302 ? 38.704 -30.945 -16.899 1.00 35.47 302 PHE A N 1
ATOM 2354 C CA . PHE A 1 302 ? 38.033 -29.703 -16.544 1.00 35.47 302 PHE A CA 1
ATOM 2355 C C . PHE A 1 302 ? 37.486 -29.134 -17.855 1.00 35.47 302 PHE A C 1
ATOM 2357 O O . PHE A 1 302 ? 38.172 -28.368 -18.529 1.00 35.47 302 PHE A O 1
ATOM 2364 N N . ASP A 1 303 ? 36.304 -29.595 -18.256 1.00 40.69 303 ASP A N 1
ATOM 2365 C CA . ASP A 1 303 ? 35.605 -29.070 -19.418 1.00 40.69 303 ASP A CA 1
ATOM 2366 C C . ASP A 1 303 ? 35.119 -27.655 -19.076 1.00 40.69 303 ASP A C 1
ATOM 2368 O O . ASP A 1 303 ? 34.098 -27.443 -18.420 1.00 40.69 303 ASP A O 1
ATOM 2372 N N . THR A 1 304 ? 35.936 -26.663 -19.429 1.00 43.28 304 THR A N 1
ATOM 2373 C CA . THR A 1 304 ? 35.580 -25.240 -19.406 1.00 43.28 304 THR A CA 1
ATOM 2374 C C . THR A 1 304 ? 34.757 -24.842 -20.621 1.00 43.28 304 THR A C 1
ATOM 2376 O O . THR A 1 304 ? 34.868 -23.703 -21.077 1.00 43.28 304 THR A O 1
ATOM 2379 N N . ASP A 1 305 ? 33.851 -25.698 -21.080 1.00 40.09 305 ASP A N 1
ATOM 2380 C CA . ASP A 1 305 ? 32.656 -25.259 -21.799 1.00 40.09 305 ASP A CA 1
ATOM 2381 C C . ASP A 1 305 ? 31.703 -24.555 -20.811 1.00 40.09 305 ASP A C 1
ATOM 2383 O O . ASP A 1 305 ? 30.547 -24.910 -20.576 1.00 40.09 305 ASP A O 1
ATOM 2387 N N . ALA A 1 306 ? 32.245 -23.509 -20.184 1.00 42.22 306 ALA A N 1
ATOM 2388 C CA . ALA A 1 306 ? 31.527 -22.526 -19.417 1.00 42.22 306 ALA A CA 1
ATOM 2389 C C . ALA A 1 306 ? 30.548 -21.860 -20.379 1.00 42.22 306 ALA A C 1
ATOM 2391 O O . ALA A 1 306 ? 30.965 -21.108 -21.256 1.00 42.22 306 ALA A O 1
ATOM 2392 N N . THR A 1 307 ? 29.261 -22.175 -20.201 1.00 47.97 307 THR A N 1
ATOM 2393 C CA . THR A 1 307 ? 28.102 -21.311 -20.477 1.00 47.97 307 THR A CA 1
ATOM 2394 C C . THR A 1 307 ? 28.506 -20.021 -21.180 1.00 47.97 307 THR A C 1
ATOM 2396 O O . THR A 1 307 ? 28.865 -19.046 -20.517 1.00 47.97 307 THR A O 1
ATOM 2399 N N . GLY A 1 308 ? 28.521 -20.049 -22.516 1.00 54.06 308 GLY A N 1
ATOM 2400 C CA . GLY A 1 308 ? 28.922 -18.903 -23.320 1.00 54.06 308 GLY A CA 1
ATOM 2401 C C . GLY A 1 308 ? 28.068 -17.705 -22.931 1.00 54.06 308 GLY A C 1
ATOM 2402 O O . GLY A 1 308 ? 26.862 -17.690 -23.179 1.00 54.06 308 GLY A O 1
ATOM 2403 N N . VAL A 1 309 ? 28.673 -16.723 -22.260 1.00 58.69 309 VAL A N 1
ATOM 2404 C CA . VAL A 1 309 ? 28.008 -15.459 -21.954 1.00 58.69 309 VAL A CA 1
ATOM 2405 C C . VAL A 1 309 ? 27.782 -14.771 -23.290 1.00 58.69 309 VAL A C 1
ATOM 2407 O O . VAL A 1 309 ? 28.707 -14.222 -23.883 1.00 58.69 309 VAL A O 1
ATOM 2410 N N . GLN A 1 310 ? 26.556 -14.852 -23.792 1.00 74.25 310 GLN A N 1
ATOM 2411 C CA . GLN A 1 310 ? 26.195 -14.224 -25.049 1.00 74.25 310 GLN A CA 1
ATOM 2412 C C . GLN A 1 310 ? 25.904 -12.746 -24.794 1.00 74.25 310 GLN A C 1
ATOM 2414 O O . GLN A 1 310 ? 25.141 -12.393 -23.893 1.00 74.25 310 GLN A O 1
ATOM 2419 N N . TYR A 1 311 ? 26.509 -11.868 -25.586 1.00 78.81 311 TYR A N 1
ATOM 2420 C CA . TYR A 1 311 ? 26.305 -10.425 -25.481 1.00 78.81 311 TYR A CA 1
ATOM 2421 C C . TYR A 1 311 ? 25.379 -9.926 -26.595 1.00 78.81 311 TYR A C 1
ATOM 2423 O O . TYR A 1 311 ? 25.276 -10.534 -27.661 1.00 78.81 311 TYR A O 1
ATOM 2431 N N . ARG A 1 312 ? 24.707 -8.796 -26.374 1.00 82.06 312 ARG A N 1
ATOM 2432 C CA . ARG A 1 312 ? 23.928 -8.079 -27.394 1.00 82.06 312 ARG A CA 1
ATOM 2433 C C . ARG A 1 312 ? 24.261 -6.592 -27.386 1.00 82.06 312 ARG A C 1
ATOM 2435 O O . ARG A 1 312 ? 24.454 -6.009 -26.321 1.00 82.06 312 ARG A O 1
ATOM 2442 N N . LEU A 1 313 ? 24.285 -5.980 -28.565 1.00 84.25 313 LEU A N 1
ATOM 2443 C CA . LEU A 1 313 ? 24.295 -4.527 -28.719 1.00 84.25 313 LEU A CA 1
ATOM 2444 C C . LEU A 1 313 ? 22.852 -4.023 -28.631 1.00 84.25 313 LEU A C 1
ATOM 2446 O O . LEU A 1 313 ? 21.972 -4.575 -29.290 1.00 84.25 313 LEU A O 1
ATOM 2450 N N . VAL A 1 314 ? 22.617 -2.986 -27.833 1.00 82.75 314 VAL A N 1
ATOM 2451 C CA . VAL A 1 314 ? 21.304 -2.380 -27.594 1.00 82.75 314 VAL A CA 1
ATOM 2452 C C . VAL A 1 314 ? 21.370 -0.898 -27.943 1.00 82.75 314 VAL A C 1
ATOM 2454 O O . VAL A 1 314 ? 22.285 -0.199 -27.512 1.00 82.75 314 VAL A O 1
ATOM 2457 N N . GLY A 1 315 ? 20.391 -0.421 -28.707 1.00 81.62 315 GLY A N 1
ATOM 2458 C CA . GLY A 1 315 ? 20.166 0.997 -28.961 1.00 81.62 315 GLY A CA 1
ATOM 2459 C C . GLY A 1 315 ? 18.818 1.437 -28.398 1.00 81.62 315 GLY A C 1
ATOM 2460 O O . GLY A 1 315 ? 17.814 0.740 -28.557 1.00 81.62 315 GLY A O 1
ATOM 2461 N N . VAL A 1 316 ? 18.798 2.590 -27.730 1.00 77.75 316 VAL A N 1
ATOM 2462 C CA . VAL A 1 316 ? 17.586 3.230 -27.202 1.00 77.75 316 VAL A CA 1
ATOM 2463 C C . VAL A 1 316 ? 17.441 4.606 -27.841 1.00 77.75 316 VAL A C 1
ATOM 2465 O O . VAL A 1 316 ? 18.251 5.500 -27.594 1.00 77.75 316 VAL A O 1
ATOM 2468 N N . SER A 1 317 ? 16.405 4.789 -28.655 1.00 78.62 317 SER A N 1
ATOM 2469 C CA . SER A 1 317 ? 16.062 6.081 -29.259 1.00 78.62 317 SER A CA 1
ATOM 2470 C C . SER A 1 317 ? 14.868 6.700 -28.548 1.00 78.62 317 SER A C 1
ATOM 2472 O O . SER A 1 317 ? 13.951 5.980 -28.181 1.00 78.62 317 SER A O 1
ATOM 2474 N N . ASN A 1 318 ? 14.850 8.021 -28.369 1.00 69.69 318 ASN A N 1
ATOM 2475 C CA . ASN A 1 318 ? 13.702 8.784 -27.856 1.00 69.69 318 ASN A CA 1
ATOM 2476 C C . ASN A 1 318 ? 13.013 9.628 -28.945 1.00 69.69 318 ASN A C 1
ATOM 2478 O O . ASN A 1 318 ? 12.242 10.541 -28.639 1.00 69.69 318 ASN A O 1
ATOM 2482 N N . VAL A 1 319 ? 13.339 9.365 -30.213 1.00 67.56 319 VAL A N 1
ATOM 2483 C CA . VAL A 1 319 ? 12.807 10.097 -31.361 1.00 67.56 319 VAL A CA 1
ATOM 2484 C C . VAL A 1 319 ? 11.421 9.543 -31.704 1.00 67.56 319 VAL A C 1
ATOM 2486 O O . VAL A 1 319 ? 11.247 8.342 -31.898 1.00 67.56 319 VAL A O 1
ATOM 2489 N N . ASP A 1 32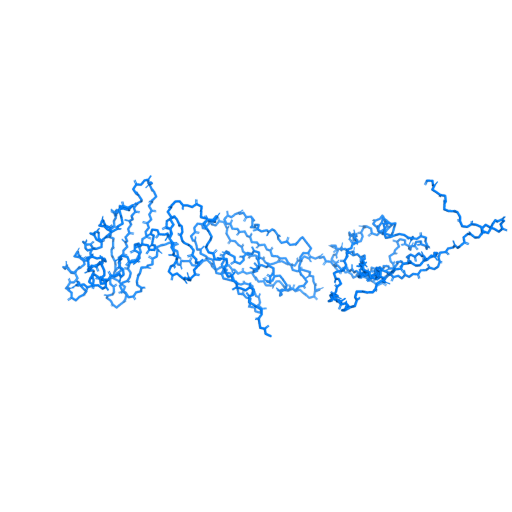0 ? 10.408 10.410 -31.772 1.00 58.91 320 ASP A N 1
ATOM 2490 C CA . ASP A 1 320 ? 9.038 9.971 -32.062 1.00 58.91 320 ASP A CA 1
ATOM 2491 C C . ASP A 1 320 ? 8.901 9.474 -33.510 1.00 58.91 320 ASP A C 1
ATOM 2493 O O . ASP A 1 320 ? 9.291 10.158 -34.456 1.00 58.91 320 ASP A O 1
ATOM 2497 N N . GLY A 1 321 ? 8.309 8.285 -33.681 1.00 57.66 321 GLY A N 1
ATOM 2498 C CA . GLY A 1 321 ? 8.137 7.652 -34.994 1.00 57.66 321 GLY A CA 1
ATOM 2499 C C . GLY A 1 321 ? 9.396 6.975 -35.534 1.00 57.66 321 GLY A C 1
ATOM 2500 O O . GLY A 1 321 ? 9.460 6.706 -36.727 1.00 57.66 321 GLY A O 1
ATOM 2501 N N . PHE A 1 322 ? 10.378 6.721 -34.671 1.00 65.75 322 PHE A N 1
ATOM 2502 C CA . PHE A 1 322 ? 11.613 6.038 -35.017 1.00 65.75 322 PHE A CA 1
ATOM 2503 C C . PHE A 1 322 ? 11.419 4.521 -35.134 1.00 65.75 322 PHE A C 1
ATOM 2505 O O . PHE A 1 322 ? 11.102 3.858 -34.141 1.00 65.75 322 PHE A O 1
ATOM 2512 N N . GLU A 1 323 ? 11.673 3.974 -36.323 1.00 63.69 323 GLU A N 1
ATOM 2513 C CA . GLU A 1 323 ? 11.843 2.538 -36.559 1.00 63.69 323 GLU A CA 1
ATOM 2514 C C . GLU A 1 323 ? 13.329 2.241 -36.787 1.00 63.69 323 GLU A C 1
ATOM 2516 O O . GLU A 1 323 ? 13.918 2.690 -37.770 1.00 63.69 323 GLU A O 1
ATOM 2521 N N . GLY A 1 324 ? 13.941 1.515 -35.850 1.00 67.75 324 GLY A N 1
ATOM 2522 C CA . GLY A 1 324 ? 15.338 1.094 -35.924 1.00 67.75 324 GLY A CA 1
ATOM 2523 C C . GLY A 1 324 ? 15.442 -0.404 -36.172 1.00 67.75 324 GLY A C 1
ATOM 2524 O O . GLY A 1 324 ? 14.992 -1.185 -35.334 1.00 67.75 324 GLY A O 1
ATOM 2525 N N . GLU A 1 325 ? 16.053 -0.813 -37.281 1.00 75.88 325 GLU A N 1
ATOM 2526 C CA . GLU A 1 325 ? 16.422 -2.213 -37.529 1.00 75.88 325 GLU A CA 1
ATOM 2527 C C . GLU A 1 325 ? 17.938 -2.347 -37.386 1.00 75.88 325 GLU A C 1
ATOM 2529 O O . GLU A 1 325 ? 18.689 -1.663 -38.080 1.00 75.88 325 GLU A O 1
ATOM 2534 N N . LEU A 1 326 ? 18.392 -3.202 -36.468 1.00 82.19 326 LEU A N 1
ATOM 2535 C CA . LEU A 1 326 ? 19.809 -3.427 -36.196 1.00 82.19 326 LEU A CA 1
ATOM 2536 C C . LEU A 1 326 ? 20.179 -4.867 -36.540 1.00 82.19 326 LEU A C 1
ATOM 2538 O O . LEU A 1 326 ? 19.563 -5.809 -36.042 1.00 82.19 326 LEU A O 1
ATOM 2542 N N . ILE A 1 327 ? 21.212 -5.027 -37.359 1.00 80.81 327 ILE A N 1
ATOM 2543 C CA . ILE A 1 327 ? 21.739 -6.325 -37.775 1.00 80.81 327 ILE A CA 1
ATOM 2544 C C . ILE A 1 327 ? 23.237 -6.338 -37.486 1.00 80.81 327 ILE A C 1
ATOM 2546 O O . ILE A 1 327 ? 23.960 -5.428 -37.893 1.00 80.81 327 ILE A O 1
ATOM 2550 N N . ILE A 1 328 ? 23.700 -7.382 -36.798 1.00 82.19 328 ILE A N 1
ATOM 2551 C CA . ILE A 1 328 ? 25.125 -7.640 -36.582 1.00 82.19 328 ILE A CA 1
ATOM 2552 C C . ILE A 1 328 ? 25.483 -8.986 -37.199 1.00 82.19 328 ILE A C 1
ATOM 2554 O O . ILE A 1 328 ? 24.784 -9.980 -37.000 1.00 82.19 328 ILE A O 1
ATOM 2558 N N . GLY A 1 329 ? 26.580 -9.003 -37.946 1.00 80.81 329 GLY A N 1
ATOM 2559 C CA . GLY A 1 329 ? 27.163 -10.191 -38.545 1.00 80.81 329 GLY A CA 1
ATOM 2560 C C . GLY A 1 329 ? 28.670 -10.257 -38.321 1.00 80.81 329 GLY A C 1
ATOM 2561 O O . GLY A 1 329 ? 29.249 -9.496 -37.543 1.00 80.81 329 GLY A O 1
ATOM 2562 N N . LYS A 1 330 ? 29.302 -11.198 -39.022 1.00 80.50 330 LYS A N 1
ATOM 2563 C CA . LYS A 1 330 ? 30.756 -11.342 -39.075 1.00 80.50 330 LYS A CA 1
ATOM 2564 C C . LYS A 1 330 ? 31.243 -11.071 -40.489 1.00 80.50 330 LYS A C 1
ATOM 2566 O O . LYS A 1 330 ? 30.585 -11.469 -41.453 1.00 80.50 330 LYS A O 1
ATOM 2571 N N . VAL A 1 331 ? 32.407 -10.453 -40.602 1.00 79.00 331 VAL A N 1
ATOM 2572 C CA . VAL A 1 331 ? 33.145 -10.279 -41.855 1.00 79.00 331 VAL A CA 1
ATOM 2573 C C . VAL A 1 331 ? 34.590 -10.723 -41.658 1.00 79.00 331 VAL A C 1
ATOM 2575 O O . VAL A 1 331 ? 35.133 -10.646 -40.558 1.00 79.00 331 VAL A O 1
ATOM 2578 N N . ILE A 1 332 ? 35.210 -11.233 -42.721 1.00 70.19 332 ILE A N 1
ATOM 2579 C CA . ILE A 1 332 ? 36.636 -11.571 -42.712 1.00 70.19 332 ILE A CA 1
ATOM 2580 C C . ILE A 1 332 ? 37.395 -10.258 -42.898 1.00 70.19 332 ILE A C 1
ATOM 2582 O O . ILE A 1 332 ? 37.267 -9.623 -43.946 1.00 70.19 332 ILE A O 1
ATOM 2586 N N . GLY A 1 333 ? 38.155 -9.847 -41.883 1.00 55.12 333 GLY A N 1
ATOM 2587 C CA . GLY A 1 333 ? 38.961 -8.631 -41.956 1.00 55.12 333 GLY A CA 1
ATOM 2588 C C . GLY A 1 333 ? 40.110 -8.774 -42.966 1.00 55.12 333 GLY A C 1
ATOM 2589 O O . GLY A 1 333 ? 40.498 -9.895 -43.317 1.00 55.12 333 GLY A O 1
ATOM 2590 N N . PRO A 1 334 ? 40.697 -7.666 -43.451 1.00 45.94 334 PRO A N 1
ATOM 2591 C CA . PRO A 1 334 ? 41.865 -7.734 -44.319 1.00 45.94 334 PRO A CA 1
ATOM 2592 C C . PRO A 1 334 ? 43.033 -8.392 -43.572 1.00 45.94 334 PRO A C 1
ATOM 2594 O O . PRO A 1 334 ? 43.594 -7.837 -42.628 1.00 45.94 334 PRO A O 1
ATOM 2597 N N . VAL A 1 335 ? 43.419 -9.589 -44.013 1.00 42.97 335 VAL A N 1
ATOM 2598 C CA . VAL A 1 335 ? 44.648 -10.245 -43.565 1.00 42.97 335 VAL A CA 1
ATOM 2599 C C . VAL A 1 335 ? 45.816 -9.492 -44.195 1.00 42.97 335 VAL A C 1
ATOM 2601 O O . VAL A 1 335 ? 46.079 -9.632 -45.388 1.00 42.97 335 VAL A O 1
ATOM 2604 N N . PHE A 1 336 ? 46.538 -8.693 -43.412 1.00 41.53 336 PHE A N 1
ATOM 2605 C CA . PHE A 1 336 ? 47.859 -8.235 -43.831 1.00 41.53 336 PHE A CA 1
ATOM 2606 C C . PHE A 1 336 ? 48.825 -9.416 -43.714 1.00 41.53 336 PHE A C 1
ATOM 2608 O O . PHE A 1 336 ? 49.377 -9.687 -42.649 1.00 41.53 336 PHE A O 1
ATOM 2615 N N . THR A 1 337 ? 49.008 -10.153 -44.809 1.00 36.59 337 THR A N 1
ATOM 2616 C CA . THR A 1 337 ? 50.132 -11.079 -44.946 1.00 36.59 337 THR A CA 1
ATOM 2617 C C . THR A 1 337 ? 51.403 -10.258 -45.132 1.00 36.59 337 THR A C 1
ATOM 2619 O O . THR A 1 337 ? 51.614 -9.677 -46.195 1.00 36.59 337 THR A O 1
ATOM 2622 N N . ASP A 1 338 ? 52.261 -10.198 -44.114 1.00 37.06 338 ASP A N 1
ATOM 2623 C CA . ASP A 1 338 ? 53.663 -9.848 -44.337 1.00 37.06 338 ASP A CA 1
ATOM 2624 C C . ASP A 1 338 ? 54.321 -11.042 -45.052 1.00 37.06 338 ASP A C 1
ATOM 2626 O O . ASP A 1 338 ? 54.595 -12.078 -44.442 1.00 37.06 338 ASP A O 1
ATOM 2630 N N . GLU A 1 339 ? 54.506 -10.936 -46.372 1.00 42.09 339 GLU A N 1
ATOM 2631 C CA . GLU A 1 339 ? 55.042 -11.999 -47.240 1.00 42.09 339 GLU A CA 1
ATOM 2632 C C . GLU A 1 339 ? 56.516 -12.373 -46.951 1.00 42.09 339 GLU A C 1
ATOM 2634 O O . GLU A 1 339 ? 57.126 -13.110 -47.724 1.00 42.09 339 GLU A O 1
ATOM 2639 N N . MET A 1 340 ? 57.119 -11.915 -45.847 1.00 44.44 340 MET A N 1
ATOM 2640 C CA . MET A 1 340 ? 58.549 -12.120 -45.571 1.00 44.44 340 MET A CA 1
ATOM 2641 C C . MET A 1 340 ? 58.906 -12.826 -44.255 1.00 44.44 340 MET A C 1
ATOM 2643 O O . MET A 1 340 ? 60.097 -13.043 -44.027 1.00 44.44 340 MET A O 1
ATOM 2647 N N . SER A 1 341 ? 57.964 -13.242 -43.397 1.00 44.78 341 SER A N 1
ATOM 2648 C CA . SER A 1 341 ? 58.364 -13.939 -42.152 1.00 44.78 341 SER A CA 1
ATOM 2649 C C . SER A 1 341 ? 57.478 -15.073 -41.641 1.00 44.78 341 SER A C 1
ATOM 2651 O O . SER A 1 341 ? 57.945 -15.826 -40.793 1.00 44.78 341 SER A O 1
ATOM 2653 N N . GLY A 1 342 ? 56.255 -15.275 -42.143 1.00 35.69 342 GLY A N 1
ATOM 2654 C CA . GLY A 1 342 ? 55.417 -16.412 -41.723 1.00 35.69 342 GLY A CA 1
ATOM 2655 C C . GLY A 1 342 ? 55.155 -16.510 -40.208 1.00 35.69 342 GLY A C 1
ATOM 2656 O O . GLY A 1 342 ? 54.752 -17.570 -39.735 1.00 35.69 342 GLY A O 1
ATOM 2657 N N . GLU A 1 343 ? 55.371 -15.433 -39.448 1.00 30.61 343 GLU A N 1
ATOM 2658 C CA . GLU A 1 343 ? 55.182 -15.384 -37.998 1.00 30.61 343 GLU A CA 1
ATOM 2659 C C . GLU A 1 343 ? 54.106 -14.352 -37.641 1.00 30.61 343 GLU A C 1
ATOM 2661 O O . GLU A 1 343 ? 54.237 -13.156 -37.908 1.00 30.61 343 GLU A O 1
ATOM 2666 N N . LEU A 1 344 ? 53.030 -14.817 -37.001 1.00 33.34 344 LEU A N 1
ATOM 2667 C CA . LEU A 1 344 ? 52.005 -13.959 -36.410 1.00 33.34 344 LEU A CA 1
ATOM 2668 C C . LEU A 1 344 ? 52.602 -13.247 -35.188 1.00 33.34 344 LEU A C 1
ATOM 2670 O O . LEU A 1 344 ? 52.744 -13.852 -34.127 1.00 33.34 344 LEU A O 1
ATOM 2674 N N . THR A 1 345 ? 52.933 -11.960 -35.306 1.00 28.00 345 THR A N 1
ATOM 2675 C CA . THR A 1 345 ? 53.303 -11.132 -34.146 1.00 28.00 345 THR A CA 1
ATOM 2676 C C . THR A 1 345 ? 52.351 -9.955 -33.960 1.00 28.00 345 THR A C 1
ATOM 2678 O O . THR A 1 345 ? 52.282 -9.034 -34.768 1.00 28.00 345 THR A O 1
ATOM 2681 N N . VAL A 1 346 ? 51.639 -9.966 -32.829 1.00 30.22 346 VAL A N 1
ATOM 2682 C CA . VAL A 1 346 ? 50.859 -8.830 -32.322 1.00 30.22 346 VAL A CA 1
ATOM 2683 C C . VAL A 1 346 ? 51.835 -7.776 -31.794 1.00 30.22 346 VAL A C 1
ATOM 2685 O O . VAL A 1 346 ? 52.506 -8.005 -30.785 1.00 30.22 346 VAL A O 1
ATOM 2688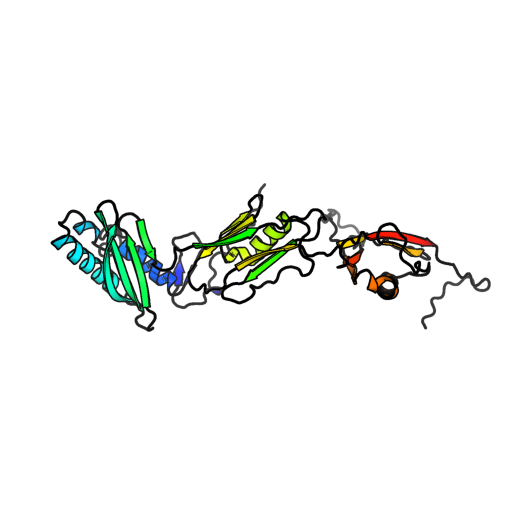 N N . LYS A 1 347 ? 51.914 -6.605 -32.434 1.00 27.41 347 LYS A N 1
ATOM 2689 C CA . LYS A 1 347 ? 52.584 -5.432 -31.849 1.00 27.41 347 LYS A CA 1
ATOM 2690 C C . LYS A 1 347 ? 51.553 -4.462 -31.278 1.00 27.41 347 LYS A C 1
ATOM 2692 O O . LYS A 1 347 ? 50.789 -3.853 -32.014 1.00 27.41 347 LYS A O 1
ATOM 2697 N N . ARG A 1 348 ? 51.591 -4.307 -29.950 1.00 30.41 348 ARG A N 1
ATOM 2698 C CA . ARG A 1 348 ? 51.034 -3.163 -29.214 1.00 30.41 348 ARG A CA 1
ATOM 2699 C C . ARG A 1 348 ? 51.750 -1.881 -29.656 1.00 30.41 348 ARG A C 1
ATOM 2701 O O . ARG A 1 348 ? 52.977 -1.822 -29.546 1.00 30.41 348 ARG A O 1
ATOM 2708 N N . GLN A 1 349 ? 50.990 -0.865 -30.050 1.00 32.94 349 GLN A N 1
ATOM 2709 C CA . GLN A 1 349 ? 51.353 0.534 -29.829 1.00 32.94 349 GLN A CA 1
ATOM 2710 C C . GLN A 1 349 ? 50.242 1.219 -29.052 1.00 32.94 349 GLN A C 1
ATOM 2712 O O . GLN A 1 349 ? 49.066 0.924 -29.356 1.00 32.94 349 GLN A O 1
#